Protein AF-A0A7C2GX45-F1 (afdb_monomer)

Mean predicted aligned error: 7.45 Å

Secondary structure (DSSP, 8-state):
-EE--B-BSTT-TTPPB-TT-EEEEEE---TTGGG-----TTS---EEESSEEE--TTSBPPPEEEE--SS-EEEEEEEEETT-SS-EEEEEEE-SGGG-PPEE----TTTEE-SS--BTTBTTTT--EE-HHHHHHHHHHHHHHHHHHSSPEE----B-TT-------GGGTSBTTB-S--GGGGS-EEEEETTT-S-HHHHHHHHHHTTTB-STTSSEE-SSEEEEE---

Nearest PDB structures (foldseek):
  1row-assembly2_B  TM=6.154E-01  e=6.637E-03  Caenorhabditis elegans
  7djl-assembly2_A  TM=5.325E-01  e=6.253E-02  Arabidopsis thaliana
  7djl-assembly1_C  TM=5.101E-01  e=4.907E-02  Arabidopsis thaliana
  7som-assembly1_K  TM=5.568E-01  e=9.558E-02  Chlamydomonas reinhardtii
  7rdv-assembly1_A  TM=3.592E-01  e=1.862E-01  Mus musculus

Sequence (232 aa):
MQFQLCFYWENLPGHPPASNLDVVLQPEVFPMSGYHWHDDSARPKGSIQPSSFRTSGDGCSPSLQFYAPTVAGMHPMVIYAAATTYNQEFWVGAWANNGYCCVQLYENQDLYYKPGGAQPEHPDWYGFNVSVPTVAKMQTIAQQYRQQTAQRLCVNDMSLNWGGVFDLGPRYGGQYWQSPHAEHKLGLNVDLPFSCNNYLQTAYNIALANGGGAGPGGILVHSDHYHLRFVD

Foldseek 3Di:
DKDKDWADDDDDPPGATPAQKKKAKDKDFDPCFLLALDDDPPPDRWDKPPRIDGAHRNRMDDIMDTGDDLAWGKIWIWMDIPPDPDIDIDIDGDFADVPQWFDALPDPVQQEDEPDAADPSRNVLVGPGAGPLVSVLSSQLSVQCCVVPVDHFYKYQAARRRFGDHQDDVVQPAHGVGDDVSVNRHRFKIKRFPVPDPCQVSSQVSCQVSAQQVDPPGFDDDPTTTIGGHDD

Radius of gyration: 22.48 Å; Cα contacts (8 Å, |Δi|>4): 516; chains: 1; bounding box: 53×32×63 Å

Solvent-accessible surface area (backbone atoms only — not comparable to full-atom values): 12463 Å² total; per-residue (Å²): 91,77,48,70,54,72,40,65,64,76,99,49,96,87,66,70,46,38,40,73,39,50,36,36,53,45,62,34,65,44,74,51,34,31,78,34,74,62,75,58,93,79,60,76,42,45,51,55,43,70,37,59,50,59,20,39,86,76,6,27,50,66,77,31,39,44,46,72,40,78,52,23,25,38,26,39,32,41,36,47,42,84,89,54,99,63,75,48,75,50,78,46,80,37,53,23,63,93,68,53,55,23,38,62,56,68,85,48,81,76,27,42,47,62,83,81,75,64,41,92,77,42,67,79,60,80,56,52,7,19,23,68,69,45,39,56,38,50,53,51,35,21,48,54,43,24,73,76,66,77,40,54,38,34,36,58,63,35,10,38,50,27,10,13,45,54,59,45,36,61,94,76,79,30,45,62,74,51,39,97,49,58,72,21,15,53,10,37,29,43,27,35,40,53,93,65,33,94,53,54,70,60,50,50,55,43,30,51,77,55,40,26,29,62,29,87,84,30,56,41,79,57,100,56,28,39,40,29,18,43,69,132

Structure (mmCIF, N/CA/C/O backbone):
data_AF-A0A7C2GX45-F1
#
_entry.id   AF-A0A7C2GX45-F1
#
loop_
_atom_site.group_PDB
_atom_site.id
_atom_site.type_symbol
_atom_site.label_atom_id
_atom_site.label_alt_id
_atom_site.label_comp_id
_atom_site.label_asym_id
_atom_site.label_entity_id
_atom_site.label_seq_id
_atom_site.pdbx_PDB_ins_code
_atom_site.Cartn_x
_atom_site.Cartn_y
_atom_site.Cartn_z
_atom_site.occupancy
_atom_site.B_iso_or_equiv
_atom_site.auth_seq_id
_atom_site.auth_comp_id
_atom_site.auth_asym_id
_atom_site.auth_atom_id
_atom_site.pdbx_PDB_model_num
ATOM 1 N N . MET A 1 1 ? 2.510 -0.062 -14.843 1.00 84.69 1 MET A N 1
ATOM 2 C CA . MET A 1 1 ? 2.884 1.243 -15.429 1.00 84.69 1 MET A CA 1
ATOM 3 C C . MET A 1 1 ? 3.430 0.985 -16.821 1.00 84.69 1 MET A C 1
ATOM 5 O O . MET A 1 1 ? 4.201 0.043 -16.966 1.00 84.69 1 MET A O 1
ATOM 9 N N . GLN A 1 2 ? 2.993 1.764 -17.814 1.00 91.94 2 GLN A N 1
ATOM 10 C CA . GLN A 1 2 ? 3.406 1.616 -19.210 1.00 91.94 2 GLN A CA 1
ATOM 11 C C . GLN A 1 2 ? 4.338 2.764 -19.605 1.00 91.94 2 GLN A C 1
ATOM 13 O O . GLN A 1 2 ? 4.044 3.915 -19.286 1.00 91.94 2 GLN A O 1
ATOM 18 N N . PHE A 1 3 ? 5.450 2.465 -20.273 1.00 91.88 3 PHE A N 1
ATOM 19 C CA . PHE A 1 3 ? 6.456 3.455 -20.666 1.00 91.88 3 PHE A CA 1
ATOM 20 C C . PHE A 1 3 ? 7.306 2.965 -21.846 1.00 91.88 3 PHE A C 1
ATOM 22 O O . PHE A 1 3 ? 7.137 1.845 -22.329 1.00 91.88 3 PHE A O 1
ATOM 29 N N . GLN A 1 4 ? 8.208 3.816 -22.331 1.00 93.12 4 GLN A N 1
ATOM 30 C CA . GLN A 1 4 ? 9.184 3.500 -23.372 1.00 93.12 4 GLN A CA 1
ATOM 31 C C . GLN A 1 4 ? 10.552 4.043 -22.951 1.00 93.12 4 GLN A C 1
ATOM 33 O O . GLN A 1 4 ? 10.627 5.092 -22.313 1.00 93.12 4 GLN A O 1
ATOM 38 N N . LEU A 1 5 ? 11.622 3.330 -23.297 1.00 90.31 5 LEU A N 1
ATOM 39 C CA . LEU A 1 5 ? 13.001 3.764 -23.077 1.00 90.31 5 LEU A CA 1
ATOM 40 C C . LEU A 1 5 ? 13.668 4.015 -24.426 1.00 90.31 5 LEU A C 1
ATOM 42 O O . LEU A 1 5 ? 13.491 3.218 -25.342 1.00 90.31 5 LEU A O 1
ATOM 46 N N . CYS A 1 6 ? 14.459 5.079 -24.540 1.00 88.94 6 CYS A N 1
ATOM 47 C CA . CYS A 1 6 ? 15.249 5.360 -25.738 1.00 88.94 6 CYS A CA 1
ATOM 48 C C . CYS A 1 6 ? 16.728 5.446 -25.381 1.00 88.94 6 CYS A C 1
ATOM 50 O O . CYS A 1 6 ? 17.103 6.104 -24.409 1.00 88.94 6 CYS A O 1
ATOM 52 N N . PHE A 1 7 ? 17.548 4.756 -26.166 1.00 86.94 7 PHE A N 1
ATOM 53 C CA . PHE A 1 7 ? 18.960 4.541 -25.894 1.00 86.94 7 PHE A CA 1
ATOM 54 C C . PHE A 1 7 ? 19.814 5.365 -26.850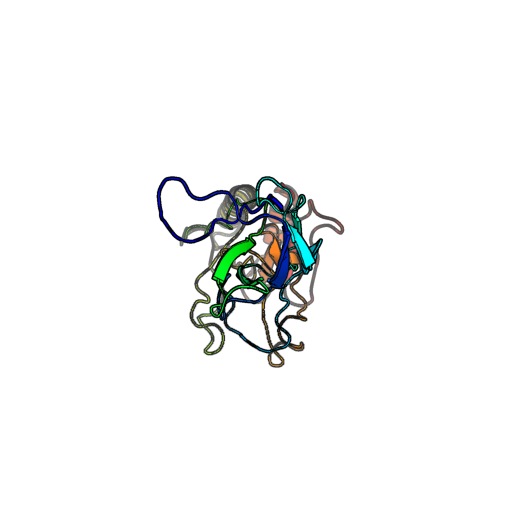 1.00 86.94 7 PHE A C 1
ATOM 56 O O . PHE A 1 7 ? 19.576 5.405 -28.060 1.00 86.94 7 PHE A O 1
ATOM 63 N N . TYR A 1 8 ? 20.850 5.984 -26.300 1.00 83.19 8 TYR A N 1
ATOM 64 C CA . TYR A 1 8 ? 21.789 6.814 -27.039 1.00 83.19 8 TYR A CA 1
ATOM 65 C C . TYR A 1 8 ? 23.210 6.372 -26.698 1.00 83.19 8 TYR A C 1
ATOM 67 O O . TYR A 1 8 ? 23.507 6.061 -25.543 1.00 83.19 8 TYR A O 1
ATOM 75 N N . TRP A 1 9 ? 24.089 6.348 -27.698 1.00 76.25 9 TRP A N 1
ATOM 76 C CA . TRP A 1 9 ? 25.529 6.270 -27.456 1.00 76.25 9 TRP A CA 1
ATOM 77 C C . TRP A 1 9 ? 25.965 7.584 -26.785 1.00 76.25 9 TRP A C 1
ATOM 79 O O . TRP A 1 9 ? 25.458 8.639 -27.156 1.00 76.25 9 TRP A O 1
ATOM 89 N N . GLU A 1 10 ? 26.812 7.508 -25.757 1.00 68.56 10 GLU A N 1
ATOM 90 C CA . GLU A 1 10 ? 27.119 8.580 -24.789 1.00 68.56 10 GLU A CA 1
ATOM 91 C C . GLU A 1 10 ? 27.083 10.032 -25.317 1.00 68.56 10 GLU A C 1
ATOM 93 O O . GLU A 1 10 ? 27.692 10.329 -26.339 1.00 68.56 10 GLU A O 1
ATOM 98 N N . ASN A 1 11 ? 26.425 10.923 -24.550 1.00 55.06 11 ASN A N 1
ATOM 99 C CA . ASN A 1 11 ? 26.590 12.388 -24.386 1.00 55.06 11 ASN A CA 1
ATOM 100 C C . ASN A 1 11 ? 27.427 13.188 -25.413 1.00 55.06 11 ASN A C 1
ATOM 102 O O . ASN A 1 11 ? 28.192 14.080 -25.041 1.00 55.06 11 ASN A O 1
ATOM 106 N N . LEU A 1 12 ? 27.245 12.953 -26.707 1.00 47.62 12 LEU A N 1
ATOM 107 C CA . LEU A 1 12 ? 27.862 13.736 -27.768 1.00 47.62 12 LEU A CA 1
ATOM 108 C C . LEU A 1 12 ? 26.758 14.246 -28.701 1.00 47.62 12 LEU A C 1
ATOM 110 O O . LEU A 1 12 ? 26.059 13.441 -29.325 1.00 47.62 12 LEU A O 1
ATOM 114 N N . PRO A 1 13 ? 26.565 15.575 -28.811 1.00 50.12 13 PRO A N 1
ATOM 115 C CA . PRO A 1 13 ? 25.632 16.146 -29.773 1.00 50.12 13 PRO A CA 1
ATOM 116 C C . PRO A 1 13 ? 25.909 15.597 -31.181 1.00 50.12 13 PRO A C 1
ATOM 118 O O . PRO A 1 13 ? 27.013 15.756 -31.697 1.00 50.12 13 PRO A O 1
ATOM 121 N N . GLY A 1 14 ? 24.910 14.961 -31.802 1.00 60.69 14 GLY A N 1
ATOM 122 C CA . GLY A 1 14 ? 24.970 14.512 -33.201 1.00 60.69 14 GLY A CA 1
ATOM 123 C C . GLY A 1 14 ? 25.157 13.009 -33.443 1.00 60.69 14 GLY A C 1
ATOM 124 O O . GLY A 1 14 ? 25.201 12.610 -34.606 1.00 60.69 14 GLY A O 1
ATOM 125 N N . HIS A 1 15 ? 25.229 12.163 -32.409 1.00 65.81 15 HIS A N 1
ATOM 126 C CA . HIS A 1 15 ? 25.242 10.709 -32.613 1.00 65.81 15 HIS A CA 1
ATOM 127 C C . HIS A 1 15 ? 23.840 10.140 -32.893 1.00 65.81 15 HIS A C 1
ATOM 129 O O . HIS A 1 15 ? 22.862 10.586 -32.286 1.00 65.81 15 HIS A O 1
ATOM 135 N N . PRO A 1 16 ? 23.722 9.146 -33.798 1.00 72.06 16 PRO A N 1
ATOM 136 C CA . PRO A 1 16 ? 22.455 8.479 -34.050 1.00 72.06 16 PRO A CA 1
ATOM 137 C C . PRO A 1 16 ? 22.018 7.661 -32.821 1.00 72.06 16 PRO A C 1
ATOM 139 O O . PRO A 1 16 ? 22.877 7.174 -32.076 1.00 72.06 16 PRO A O 1
ATOM 142 N N . PRO A 1 17 ? 20.703 7.467 -32.617 1.00 82.50 17 PRO A N 1
ATOM 143 C CA . PRO A 1 17 ? 20.190 6.593 -31.568 1.00 82.50 17 PRO A CA 1
ATOM 144 C C . PRO A 1 17 ? 20.789 5.183 -31.635 1.00 82.50 17 PRO A C 1
ATOM 146 O O . PRO A 1 17 ? 21.145 4.687 -32.711 1.00 82.50 17 PRO A O 1
ATOM 149 N N . ALA A 1 18 ? 20.873 4.514 -30.485 1.00 85.94 18 ALA A N 1
ATOM 150 C CA . ALA A 1 18 ? 21.406 3.161 -30.381 1.00 85.94 18 ALA A CA 1
ATOM 151 C C . ALA A 1 18 ? 20.393 2.130 -30.899 1.00 85.94 18 ALA A C 1
ATOM 153 O O . ALA A 1 18 ? 19.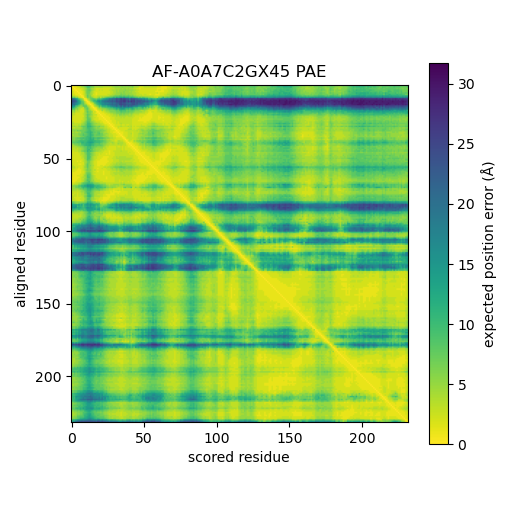719 1.446 -30.132 1.00 85.94 18 ALA A O 1
ATOM 154 N N . SER A 1 19 ? 20.265 2.053 -32.223 1.00 88.44 19 SER A N 1
ATOM 155 C CA . SER A 1 19 ? 19.396 1.108 -32.926 1.00 88.44 19 SER A CA 1
ATOM 156 C C . SER A 1 19 ? 19.990 -0.299 -33.004 1.00 88.44 19 SER A C 1
ATOM 158 O O . SER A 1 19 ? 21.209 -0.476 -32.974 1.00 88.44 19 SER A O 1
ATOM 160 N N . ASN A 1 20 ? 19.122 -1.307 -33.152 1.00 89.25 20 ASN A N 1
ATOM 161 C CA . ASN A 1 20 ? 19.497 -2.720 -33.272 1.00 89.25 20 ASN A CA 1
ATOM 162 C C . ASN A 1 20 ? 20.331 -3.259 -32.097 1.00 89.25 20 ASN A C 1
ATOM 164 O O . ASN A 1 20 ? 21.081 -4.225 -32.270 1.00 89.25 20 ASN A O 1
ATOM 168 N N . LEU A 1 21 ? 20.192 -2.642 -30.926 1.00 89.12 21 LEU A N 1
ATOM 169 C CA . LEU A 1 21 ? 20.850 -3.028 -29.689 1.00 89.12 21 LEU A CA 1
ATOM 170 C C . LEU A 1 21 ? 19.993 -4.070 -28.973 1.00 89.12 21 LEU A C 1
ATOM 172 O O . LEU A 1 21 ? 18.825 -3.811 -28.686 1.00 89.12 21 LEU A O 1
ATOM 176 N N . ASP A 1 22 ? 20.573 -5.233 -28.685 1.00 92.12 22 ASP A N 1
ATOM 177 C CA . ASP A 1 22 ? 19.925 -6.246 -27.856 1.00 92.12 22 ASP A CA 1
ATOM 178 C C . ASP A 1 22 ? 20.029 -5.826 -26.380 1.00 92.12 22 ASP A C 1
ATOM 180 O O . ASP A 1 22 ? 21.127 -5.596 -25.859 1.00 92.12 22 ASP A O 1
ATOM 184 N N . VAL A 1 23 ? 18.871 -5.695 -25.733 1.00 91.94 23 VAL A N 1
ATOM 185 C CA . VAL A 1 23 ? 18.702 -5.207 -24.362 1.00 91.94 23 VAL A CA 1
ATOM 186 C C . VAL A 1 23 ? 17.935 -6.235 -23.537 1.00 91.94 23 VAL A C 1
ATOM 188 O O . VAL A 1 23 ? 16.907 -6.759 -23.969 1.00 91.94 23 VAL A O 1
ATOM 191 N N . VAL A 1 24 ? 18.411 -6.482 -22.319 1.00 93.94 24 VAL A N 1
ATOM 192 C CA . VAL A 1 24 ? 17.721 -7.249 -21.279 1.00 93.94 24 VAL A CA 1
ATOM 193 C C . VAL A 1 24 ? 17.528 -6.353 -20.061 1.00 93.94 24 VAL A C 1
ATOM 195 O O . VAL A 1 24 ? 18.458 -5.683 -19.615 1.00 93.94 24 VAL A O 1
ATOM 198 N N . LEU A 1 25 ? 16.311 -6.347 -19.527 1.00 93.19 25 LEU A N 1
ATOM 199 C CA . LEU A 1 25 ? 15.928 -5.627 -18.321 1.00 93.19 25 LEU A CA 1
ATOM 200 C C . LEU A 1 25 ? 15.685 -6.622 -17.191 1.00 93.19 25 LEU A C 1
ATOM 202 O O . LEU A 1 25 ? 14.860 -7.530 -17.320 1.00 93.19 25 LEU A O 1
ATOM 206 N N . GLN A 1 26 ? 16.367 -6.412 -16.069 1.00 92.44 26 GLN A N 1
ATOM 207 C CA . GLN A 1 26 ? 16.190 -7.206 -14.862 1.00 92.44 26 GLN A CA 1
ATOM 208 C C . GLN A 1 26 ? 15.669 -6.318 -13.724 1.00 92.44 26 GLN A C 1
ATOM 210 O O . GLN A 1 26 ? 16.400 -5.441 -13.257 1.00 92.44 26 GLN A O 1
ATOM 215 N N . PRO A 1 27 ? 14.417 -6.518 -13.275 1.00 91.81 27 PRO A N 1
ATOM 216 C CA . PRO A 1 27 ? 13.905 -5.831 -12.102 1.00 91.81 27 PRO A CA 1
ATOM 217 C C . PRO A 1 27 ? 14.580 -6.365 -10.839 1.00 91.81 27 PRO A C 1
ATOM 219 O O . PRO A 1 27 ? 14.658 -7.574 -10.616 1.00 91.81 27 PRO A O 1
ATOM 222 N N . GLU A 1 28 ? 15.014 -5.446 -9.992 1.00 90.31 28 GLU A N 1
ATOM 223 C CA . GLU A 1 28 ? 15.562 -5.694 -8.666 1.00 90.31 28 GLU A CA 1
ATOM 224 C C . GLU A 1 28 ? 14.743 -4.936 -7.608 1.00 90.31 28 GLU A C 1
ATOM 226 O O . GLU A 1 28 ? 13.748 -4.269 -7.910 1.00 90.31 28 GLU A O 1
ATOM 231 N N . VAL A 1 29 ? 15.121 -5.078 -6.340 1.00 86.62 29 VAL A N 1
ATOM 232 C CA . VAL A 1 29 ? 14.521 -4.347 -5.215 1.00 86.62 29 VAL A CA 1
ATOM 233 C C . VAL A 1 29 ? 15.575 -3.509 -4.536 1.00 86.62 29 VAL A C 1
ATOM 235 O O . VAL A 1 29 ? 16.678 -3.982 -4.283 1.00 86.62 29 VAL A O 1
ATOM 238 N N . PHE A 1 30 ? 15.230 -2.263 -4.224 1.00 89.06 30 PHE A N 1
ATOM 239 C CA . PHE A 1 30 ? 16.060 -1.469 -3.337 1.00 89.06 30 PHE A CA 1
ATOM 240 C C . PHE A 1 30 ? 15.778 -1.884 -1.887 1.00 89.06 30 PHE A C 1
ATOM 242 O O . PHE A 1 30 ? 14.618 -1.748 -1.450 1.00 89.06 30 PHE A O 1
ATOM 249 N N . PRO A 1 31 ? 16.798 -2.356 -1.143 1.00 88.12 31 PRO A N 1
ATOM 250 C CA . PRO A 1 31 ? 16.651 -2.746 0.253 1.00 88.12 31 PRO A CA 1
ATOM 251 C C . PRO A 1 31 ? 15.957 -1.653 1.060 1.00 88.12 31 PRO A C 1
ATOM 253 O O . PRO A 1 31 ? 16.188 -0.465 0.839 1.00 88.12 31 PRO A O 1
ATOM 256 N N . MET A 1 32 ? 15.088 -2.046 1.993 1.00 85.25 32 MET A N 1
ATOM 257 C CA . MET A 1 32 ? 14.455 -1.124 2.949 1.00 85.25 32 MET A CA 1
ATOM 258 C C . MET A 1 32 ? 13.625 0.031 2.335 1.00 85.25 32 MET A C 1
ATOM 260 O O . MET A 1 32 ? 13.248 0.977 3.023 1.00 85.25 32 MET A O 1
ATOM 264 N N . SER A 1 33 ? 13.313 -0.004 1.032 1.00 86.88 33 SER A N 1
ATOM 265 C CA . SER A 1 33 ? 12.392 0.968 0.417 1.00 86.88 33 SER A CA 1
ATOM 266 C C . SER A 1 33 ? 10.934 0.687 0.779 1.00 86.88 33 SER A C 1
ATOM 268 O O . SER A 1 33 ? 10.596 -0.439 1.138 1.00 86.88 33 SER A O 1
ATOM 270 N N . GLY A 1 34 ? 10.055 1.687 0.646 1.00 82.12 34 GLY A N 1
ATOM 271 C CA . GLY A 1 34 ? 8.620 1.508 0.906 1.00 82.12 34 GLY A CA 1
ATOM 272 C C . GLY A 1 34 ? 8.250 1.411 2.383 1.00 82.12 34 GLY A C 1
ATOM 273 O O . GLY A 1 34 ? 7.123 1.039 2.685 1.00 82.12 34 GLY A O 1
ATOM 274 N N . TYR A 1 35 ? 9.167 1.785 3.286 1.00 82.62 35 TYR A N 1
ATOM 275 C CA . TYR A 1 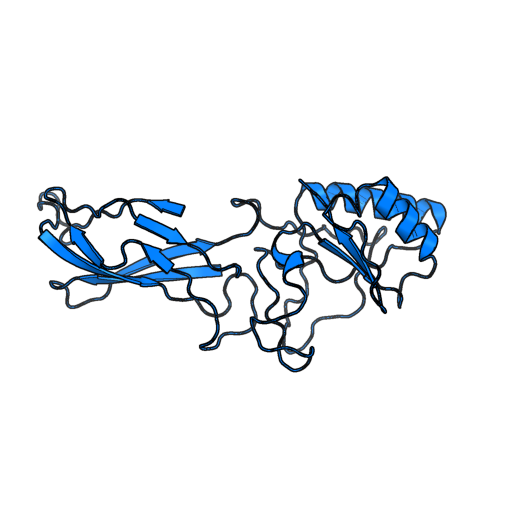35 ? 9.025 1.647 4.744 1.00 82.62 35 TYR A CA 1
ATOM 276 C C . TYR A 1 35 ? 8.994 0.194 5.233 1.00 82.62 35 TYR A C 1
ATOM 278 O O . TYR A 1 35 ? 8.537 -0.087 6.339 1.00 82.62 35 TYR A O 1
ATOM 286 N N . HIS A 1 36 ? 9.518 -0.720 4.420 1.00 84.56 36 HIS A N 1
ATOM 287 C CA . HIS A 1 36 ? 9.831 -2.073 4.852 1.00 84.56 36 HIS A CA 1
ATOM 288 C C . HIS A 1 36 ? 11.160 -2.095 5.615 1.00 84.56 36 HIS A C 1
ATOM 290 O O . HIS A 1 36 ? 12.095 -1.384 5.244 1.00 84.56 36 HIS A O 1
ATOM 296 N N . TRP A 1 37 ? 11.236 -2.916 6.661 1.00 83.31 37 TRP A N 1
ATOM 297 C CA . TRP A 1 37 ? 12.411 -3.080 7.525 1.00 83.31 37 TRP A CA 1
ATOM 298 C C . TRP A 1 37 ? 13.167 -4.391 7.310 1.00 83.31 37 TRP A C 1
ATOM 300 O O . TRP A 1 37 ? 14.183 -4.650 7.956 1.00 83.31 37 TRP A O 1
ATOM 310 N N . HIS A 1 38 ? 12.694 -5.202 6.375 1.00 83.56 38 HIS A N 1
ATOM 311 C CA . HIS A 1 38 ? 13.319 -6.454 6.010 1.00 83.56 38 HIS A CA 1
ATOM 312 C C . HIS A 1 38 ? 13.794 -6.377 4.563 1.00 83.56 38 HIS A C 1
ATOM 314 O O . HIS A 1 38 ? 13.179 -5.748 3.696 1.00 83.56 38 HIS A O 1
ATOM 320 N N . ASP A 1 39 ? 14.931 -7.011 4.309 1.00 84.88 39 ASP A N 1
ATOM 321 C CA . ASP A 1 39 ? 15.461 -7.234 2.977 1.00 84.88 39 ASP A CA 1
ATOM 322 C C . ASP A 1 39 ? 16.035 -8.645 2.935 1.00 84.88 39 ASP A C 1
ATOM 324 O O . ASP A 1 39 ? 16.965 -8.988 3.666 1.00 84.88 39 ASP A O 1
ATOM 328 N N . ASP A 1 40 ? 15.412 -9.492 2.129 1.00 83.25 40 ASP A N 1
ATOM 329 C CA . ASP A 1 40 ? 15.815 -10.874 1.945 1.00 83.25 40 ASP A CA 1
ATOM 330 C C . ASP A 1 40 ? 15.447 -11.333 0.530 1.00 83.25 40 ASP A C 1
ATOM 332 O O . ASP A 1 40 ? 14.695 -10.677 -0.196 1.00 83.25 40 ASP A O 1
ATOM 336 N N . SER A 1 41 ? 15.980 -12.484 0.121 1.00 82.56 41 SER A N 1
ATOM 337 C CA . SER A 1 41 ? 15.803 -13.014 -1.235 1.00 82.56 41 SER A CA 1
ATOM 338 C C . SER A 1 41 ? 14.350 -13.314 -1.626 1.00 82.56 41 SER A C 1
ATOM 340 O O . SER A 1 41 ? 14.070 -13.469 -2.813 1.00 82.56 41 SER A O 1
ATOM 342 N N . ALA A 1 42 ? 13.437 -13.438 -0.660 1.00 82.06 42 ALA A N 1
ATOM 343 C CA . ALA A 1 42 ? 12.018 -13.667 -0.902 1.00 82.06 42 ALA A CA 1
ATOM 344 C C . ALA A 1 42 ? 11.241 -12.367 -1.159 1.00 82.06 42 ALA A C 1
ATOM 346 O O . ALA A 1 42 ? 10.074 -12.445 -1.552 1.00 82.06 42 ALA A O 1
ATOM 347 N N . ARG A 1 43 ? 11.861 -11.185 -1.001 1.00 86.88 43 ARG A N 1
ATOM 348 C CA . ARG A 1 43 ? 11.224 -9.905 -1.317 1.00 86.88 43 ARG A CA 1
ATOM 349 C C . ARG A 1 43 ? 10.808 -9.864 -2.800 1.00 86.88 43 ARG A C 1
ATOM 351 O O . ARG A 1 43 ? 11.657 -9.964 -3.689 1.00 86.88 43 ARG A O 1
ATOM 358 N N . PRO A 1 44 ? 9.510 -9.685 -3.105 1.00 88.00 44 PRO A N 1
ATOM 359 C CA . PRO A 1 44 ? 9.022 -9.616 -4.477 1.00 88.00 44 PRO A CA 1
ATOM 360 C C . PRO A 1 44 ? 9.654 -8.472 -5.284 1.00 88.00 44 PRO A C 1
ATOM 362 O O . PRO A 1 44 ? 9.561 -7.308 -4.899 1.00 88.00 44 PRO A O 1
ATOM 365 N N . LYS A 1 45 ? 10.230 -8.799 -6.447 1.00 90.00 45 LYS A N 1
ATOM 366 C CA . LYS A 1 45 ? 10.893 -7.831 -7.343 1.00 90.00 45 LYS A CA 1
ATOM 367 C C . LYS A 1 45 ? 9.973 -7.165 -8.367 1.00 90.00 45 LYS A C 1
ATOM 369 O O . LYS A 1 45 ? 10.324 -6.138 -8.938 1.00 90.00 45 LYS A O 1
ATOM 374 N N . GLY A 1 46 ? 8.788 -7.732 -8.587 1.00 90.00 46 GLY A N 1
ATOM 375 C CA . GLY A 1 46 ? 7.924 -7.364 -9.708 1.00 90.00 46 GLY A CA 1
ATOM 376 C C . GLY A 1 46 ? 8.371 -8.012 -11.018 1.00 90.00 46 GLY A C 1
ATOM 377 O O . GLY A 1 46 ? 9.223 -8.899 -11.038 1.00 90.00 46 GLY A O 1
ATOM 378 N N . SER A 1 47 ? 7.760 -7.595 -12.123 1.00 93.06 47 SER A N 1
ATOM 379 C CA . SER A 1 47 ? 8.117 -8.084 -13.460 1.00 93.06 47 SER A CA 1
ATOM 380 C C . SER A 1 47 ? 7.952 -6.997 -14.514 1.00 93.06 47 SER A C 1
ATOM 382 O O . SER A 1 47 ? 7.160 -6.070 -14.345 1.00 93.06 47 SER A O 1
ATOM 384 N N . ILE A 1 48 ? 8.694 -7.114 -15.613 1.00 94.56 48 ILE A N 1
ATOM 385 C CA . ILE A 1 48 ? 8.608 -6.207 -16.757 1.00 94.56 48 ILE A CA 1
ATOM 386 C C . ILE A 1 48 ? 8.380 -7.009 -18.036 1.00 94.56 48 ILE A C 1
ATOM 388 O O . ILE A 1 48 ? 8.964 -8.078 -18.217 1.00 94.56 48 ILE A O 1
ATOM 392 N N . GLN A 1 49 ? 7.497 -6.517 -18.902 1.00 96.25 49 GLN A N 1
ATOM 393 C CA . GLN A 1 49 ? 7.168 -7.161 -20.169 1.00 96.25 49 GLN A CA 1
ATOM 394 C C . GLN A 1 49 ? 7.194 -6.156 -21.332 1.00 96.25 49 GLN A C 1
ATOM 396 O O . GLN A 1 49 ? 6.510 -5.136 -21.249 1.00 96.25 49 GLN A O 1
ATOM 401 N N . PRO A 1 50 ? 7.922 -6.457 -22.423 1.00 96.25 50 PRO A N 1
ATOM 402 C CA . PRO A 1 50 ? 8.930 -7.517 -22.513 1.00 96.25 50 PRO A CA 1
ATOM 403 C C . PRO A 1 50 ? 10.151 -7.225 -21.616 1.00 96.25 50 PRO A C 1
ATOM 405 O O . PRO A 1 50 ? 10.521 -6.071 -21.418 1.00 96.25 50 PRO A O 1
ATOM 408 N N . SER A 1 51 ? 10.793 -8.272 -21.088 1.00 94.75 51 SER A N 1
ATOM 409 C CA . SER A 1 51 ? 12.052 -8.159 -20.327 1.00 94.75 51 SER A CA 1
ATOM 410 C C . SER A 1 51 ? 13.302 -8.245 -21.201 1.00 94.75 51 SER A C 1
ATOM 412 O O . SER A 1 51 ? 14.403 -7.998 -20.726 1.00 94.75 51 SER A O 1
ATOM 414 N N . SER A 1 52 ? 13.152 -8.582 -22.480 1.00 94.81 52 SER A N 1
ATOM 415 C CA . SER A 1 52 ? 14.227 -8.535 -23.466 1.00 94.81 52 SER A CA 1
ATOM 416 C C . SER A 1 52 ? 13.683 -8.063 -24.804 1.00 94.81 52 SER A C 1
ATOM 418 O O . SER A 1 52 ? 12.553 -8.387 -25.175 1.00 94.81 52 SER A O 1
ATOM 420 N N . PHE A 1 53 ? 14.459 -7.250 -25.507 1.00 95.12 53 PHE A N 1
ATOM 421 C CA . PHE A 1 53 ? 14.070 -6.691 -26.794 1.00 95.12 53 PHE A CA 1
ATOM 422 C C . PHE A 1 53 ? 15.293 -6.225 -27.576 1.00 95.12 53 PHE A C 1
ATOM 424 O O . PHE A 1 53 ? 16.384 -6.066 -27.034 1.00 95.12 53 PHE A O 1
ATOM 431 N N . ARG A 1 54 ? 15.072 -5.960 -28.860 1.00 94.19 54 ARG A N 1
ATOM 432 C CA . ARG A 1 54 ? 16.021 -5.259 -29.717 1.00 94.19 54 ARG A CA 1
ATOM 433 C C . ARG A 1 54 ? 15.484 -3.859 -29.994 1.00 94.19 54 ARG A C 1
ATOM 435 O O . ARG A 1 54 ? 14.304 -3.731 -30.324 1.00 94.19 54 ARG A O 1
ATOM 442 N N . THR A 1 55 ? 16.303 -2.824 -29.826 1.00 93.19 55 THR A N 1
ATOM 443 C CA . THR A 1 55 ? 15.872 -1.439 -30.083 1.00 93.19 55 THR A CA 1
ATOM 444 C C . THR A 1 55 ? 15.533 -1.223 -31.559 1.00 93.19 55 THR A C 1
ATOM 446 O O . THR A 1 55 ? 16.193 -1.772 -32.450 1.00 93.19 55 THR A O 1
ATOM 449 N N . SER A 1 56 ? 14.506 -0.415 -31.832 1.00 92.88 56 SER A N 1
ATOM 450 C CA . SER A 1 56 ? 14.109 -0.040 -33.194 1.00 92.88 56 SER A CA 1
ATOM 451 C C . SER A 1 56 ? 15.101 0.933 -33.844 1.00 92.88 56 SER A C 1
ATOM 453 O O . SER A 1 56 ? 16.102 1.332 -33.250 1.00 92.88 56 SER A O 1
ATOM 455 N N . GLY A 1 57 ? 14.853 1.303 -35.107 1.00 89.69 57 GLY A N 1
ATOM 456 C CA . GLY A 1 57 ? 15.717 2.219 -35.868 1.00 89.69 57 GLY A CA 1
ATOM 457 C C . GLY A 1 57 ? 15.891 3.605 -35.229 1.00 89.69 57 GLY A C 1
ATOM 458 O O . GLY A 1 57 ? 16.902 4.260 -35.456 1.00 89.69 57 GLY A O 1
ATOM 459 N N . ASP A 1 58 ? 14.939 4.020 -34.397 1.00 90.19 58 ASP A N 1
ATOM 460 C CA . ASP A 1 58 ? 14.968 5.238 -33.577 1.00 90.19 58 ASP A CA 1
ATOM 461 C C . ASP A 1 58 ? 15.676 5.050 -32.220 1.00 90.19 58 ASP A C 1
ATOM 463 O O . ASP A 1 58 ? 15.721 5.978 -31.419 1.00 90.19 58 ASP A O 1
ATOM 467 N N . GLY A 1 59 ? 16.236 3.866 -31.951 1.00 90.06 59 GLY A N 1
ATOM 468 C CA . GLY A 1 59 ? 16.931 3.533 -30.707 1.00 90.06 59 GLY A CA 1
ATOM 469 C C . GLY A 1 59 ? 16.016 3.298 -29.507 1.00 90.06 59 GLY A C 1
ATOM 470 O O . GLY A 1 59 ? 16.514 3.195 -28.386 1.00 90.06 59 GLY A O 1
ATOM 471 N N . CYS A 1 60 ? 14.700 3.201 -29.707 1.00 92.38 60 CYS A N 1
ATOM 472 C CA . CYS A 1 60 ? 13.748 3.025 -28.618 1.00 92.38 60 CYS A CA 1
ATOM 473 C C . CYS A 1 60 ? 13.343 1.559 -28.404 1.00 92.38 60 CYS A C 1
ATOM 475 O O . CYS A 1 60 ? 13.468 0.700 -29.278 1.00 92.38 60 CYS A O 1
ATOM 477 N N . SER A 1 61 ? 12.877 1.261 -27.194 1.00 94.50 61 SER A N 1
ATOM 478 C CA . SER A 1 61 ? 12.264 -0.014 -26.836 1.00 94.50 61 SER A CA 1
ATOM 479 C C . SER A 1 61 ? 10.862 -0.127 -27.452 1.00 94.50 61 SER A C 1
ATOM 481 O O . SER A 1 61 ? 10.238 0.893 -27.758 1.00 94.50 61 SER A O 1
ATOM 483 N N . PRO A 1 62 ? 10.279 -1.335 -27.555 1.00 95.44 62 PRO A N 1
ATOM 484 C CA . PRO A 1 62 ? 8.825 -1.455 -27.619 1.00 95.44 62 PRO A CA 1
ATOM 485 C C . PRO A 1 62 ? 8.183 -0.841 -26.364 1.00 95.44 62 PRO A C 1
ATOM 487 O O . PRO A 1 62 ? 8.867 -0.499 -25.394 1.00 95.44 62 PRO A O 1
ATOM 490 N N . SER A 1 63 ? 6.855 -0.719 -26.360 1.00 96.12 63 SER A N 1
ATOM 491 C CA . SER A 1 63 ? 6.152 -0.328 -25.141 1.00 96.12 63 SER A CA 1
ATOM 492 C C . SER A 1 63 ? 6.385 -1.369 -24.044 1.00 96.12 63 SER A C 1
ATOM 494 O O . SER A 1 63 ? 6.145 -2.559 -24.247 1.00 96.12 63 SER A O 1
ATOM 496 N N . LEU A 1 64 ? 6.883 -0.904 -22.903 1.00 95.44 64 LEU A N 1
ATOM 497 C CA . LEU A 1 64 ? 7.196 -1.712 -21.737 1.00 95.44 64 LEU A CA 1
ATOM 498 C C . LEU A 1 64 ? 6.080 -1.564 -20.712 1.00 95.44 64 LEU A C 1
ATOM 500 O O . LEU A 1 64 ? 5.612 -0.457 -20.444 1.00 95.44 64 LEU A O 1
ATOM 504 N N . GLN A 1 65 ? 5.704 -2.676 -20.095 1.00 95.25 65 GLN A N 1
ATOM 505 C CA . GLN A 1 65 ? 4.790 -2.715 -18.967 1.00 95.25 65 GLN A CA 1
ATOM 506 C C . GLN A 1 65 ? 5.526 -3.245 -17.739 1.00 95.25 65 GLN A C 1
ATOM 508 O O . GLN A 1 65 ? 5.946 -4.401 -17.714 1.00 95.25 65 GLN A O 1
ATOM 513 N N . PHE A 1 66 ? 5.633 -2.422 -16.697 1.00 92.31 66 PHE A N 1
ATOM 514 C CA . PHE A 1 66 ? 6.049 -2.871 -15.371 1.00 92.31 66 PHE A CA 1
ATOM 515 C C . PHE A 1 66 ? 4.835 -3.247 -14.518 1.00 92.31 66 PHE A C 1
ATOM 517 O O . PHE A 1 66 ? 3.891 -2.457 -14.368 1.00 92.31 66 PHE A O 1
ATOM 524 N N . TYR A 1 67 ? 4.895 -4.437 -13.930 1.00 91.38 67 TYR A N 1
ATOM 525 C CA . TYR A 1 67 ? 3.961 -4.944 -12.937 1.00 91.38 67 TYR A CA 1
ATOM 526 C C . TYR A 1 67 ? 4.639 -4.898 -11.571 1.00 91.38 67 TYR A C 1
ATOM 528 O O . TYR A 1 67 ? 5.485 -5.739 -11.252 1.00 91.38 67 TYR A O 1
ATOM 536 N N . ALA A 1 68 ? 4.254 -3.899 -10.777 1.00 87.00 68 ALA A N 1
ATOM 537 C CA . ALA A 1 68 ? 4.679 -3.804 -9.393 1.00 87.00 68 ALA A CA 1
ATOM 538 C C . ALA A 1 68 ? 4.164 -5.019 -8.605 1.00 87.00 68 ALA A C 1
ATOM 540 O O . ALA A 1 68 ? 3.033 -5.465 -8.836 1.00 87.00 68 ALA A O 1
ATOM 541 N N . PRO A 1 69 ? 4.961 -5.560 -7.672 1.00 82.56 69 PRO A N 1
ATOM 542 C CA . PRO A 1 69 ? 4.439 -6.520 -6.717 1.00 82.56 69 PRO A CA 1
ATOM 543 C C . PRO A 1 69 ? 3.409 -5.838 -5.802 1.00 82.56 69 PRO A C 1
ATOM 545 O O . PRO A 1 69 ? 3.269 -4.619 -5.778 1.00 82.56 69 PRO A O 1
ATOM 548 N N . THR A 1 70 ? 2.704 -6.613 -4.979 1.00 76.88 70 THR A N 1
ATOM 549 C CA . THR A 1 70 ? 1.814 -6.055 -3.939 1.00 76.88 70 THR A CA 1
ATOM 550 C C . THR A 1 70 ? 2.565 -5.326 -2.814 1.00 76.88 70 THR A C 1
ATOM 552 O O . THR A 1 70 ? 1.937 -4.804 -1.895 1.00 76.88 70 THR A O 1
ATOM 555 N N . VAL A 1 71 ? 3.896 -5.338 -2.863 1.00 79.31 71 VAL A N 1
ATOM 556 C CA . VAL A 1 71 ? 4.825 -4.669 -1.951 1.00 79.31 71 VAL A CA 1
ATOM 557 C C . VAL A 1 71 ? 5.124 -3.280 -2.515 1.00 79.31 71 VAL A C 1
ATOM 559 O O . VAL A 1 71 ? 5.384 -3.152 -3.710 1.00 79.31 71 VAL A O 1
ATOM 562 N N . ALA A 1 72 ? 5.082 -2.249 -1.675 1.00 85.62 72 ALA A N 1
ATOM 563 C CA . ALA A 1 72 ? 5.470 -0.903 -2.082 1.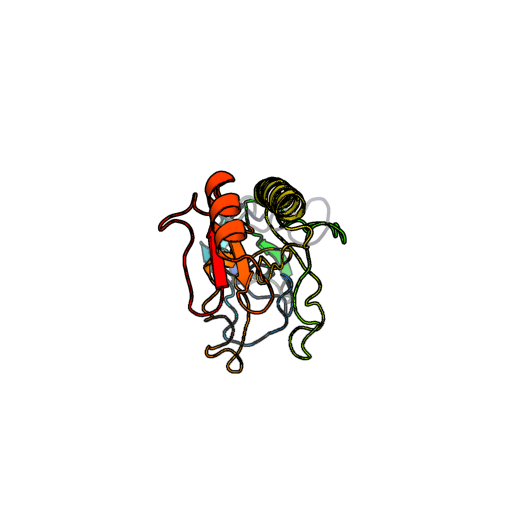00 85.62 72 ALA A CA 1
ATOM 564 C C . ALA A 1 72 ? 6.996 -0.746 -1.992 1.00 85.62 72 ALA A C 1
ATOM 566 O O . ALA A 1 72 ? 7.663 -1.419 -1.207 1.00 85.62 72 ALA A O 1
ATOM 567 N N . GLY A 1 73 ? 7.580 0.145 -2.789 1.00 87.25 73 GLY A N 1
ATOM 568 C CA . GLY A 1 73 ? 9.024 0.353 -2.755 1.00 87.25 73 GLY A CA 1
ATOM 569 C C . GLY A 1 73 ? 9.621 0.838 -4.061 1.00 87.25 73 GLY A C 1
ATOM 570 O O . GLY A 1 73 ? 8.923 1.160 -5.020 1.00 87.25 73 GLY A O 1
ATOM 571 N N . MET A 1 74 ? 10.945 0.912 -4.065 1.00 89.94 74 MET A N 1
ATOM 572 C CA . MET A 1 74 ? 11.737 1.289 -5.225 1.00 89.94 74 MET A CA 1
ATOM 573 C C . MET A 1 74 ? 12.304 0.034 -5.886 1.00 89.94 74 MET A C 1
ATOM 575 O O . MET A 1 74 ? 12.910 -0.812 -5.226 1.00 89.94 74 MET A O 1
ATOM 579 N N . HIS A 1 75 ? 12.129 -0.050 -7.199 1.00 90.88 75 HIS A N 1
ATOM 580 C CA . HIS A 1 75 ? 12.558 -1.153 -8.044 1.00 90.88 75 HIS A CA 1
ATOM 581 C C . HIS A 1 75 ? 13.594 -0.646 -9.048 1.00 90.88 75 HIS A C 1
ATOM 583 O O . HIS A 1 75 ? 13.212 -0.074 -10.078 1.00 90.88 75 HIS A O 1
ATOM 589 N N . PRO A 1 76 ? 14.898 -0.786 -8.756 1.00 91.00 76 PRO A N 1
ATOM 590 C CA . PRO A 1 76 ? 15.921 -0.549 -9.756 1.00 91.00 76 PRO A CA 1
ATOM 591 C C . PRO A 1 76 ? 15.770 -1.564 -10.893 1.00 91.00 76 PRO A C 1
ATOM 593 O O . PRO A 1 76 ? 15.493 -2.744 -10.682 1.00 91.00 76 PRO A O 1
ATOM 596 N N . MET A 1 77 ? 15.925 -1.080 -12.115 1.00 91.50 77 MET A N 1
ATOM 597 C CA . MET A 1 77 ? 15.865 -1.854 -13.344 1.00 91.50 77 MET A CA 1
ATOM 598 C C . MET A 1 77 ? 17.265 -1.894 -13.920 1.00 91.50 77 MET A C 1
ATOM 600 O O . MET A 1 77 ? 17.726 -0.904 -14.491 1.00 91.50 77 MET A O 1
ATOM 604 N N . VAL A 1 78 ? 17.941 -3.028 -13.758 1.00 90.00 78 VAL A N 1
ATOM 605 C CA . VAL A 1 78 ? 19.281 -3.219 -14.306 1.00 90.00 78 VAL A CA 1
ATOM 606 C C . VAL A 1 78 ? 19.158 -3.457 -15.806 1.00 90.00 78 VAL A C 1
ATOM 608 O O . VAL A 1 78 ? 18.423 -4.341 -16.252 1.00 90.00 78 VAL A O 1
ATOM 611 N N . ILE A 1 79 ? 19.870 -2.646 -16.581 1.00 90.12 79 ILE A N 1
ATOM 612 C CA . ILE A 1 79 ? 19.915 -2.713 -18.036 1.00 90.12 79 ILE A CA 1
ATOM 613 C C . ILE A 1 79 ? 21.202 -3.423 -18.449 1.00 90.12 79 ILE A C 1
ATOM 615 O O . ILE A 1 79 ? 22.302 -2.905 -18.239 1.00 90.12 79 ILE A O 1
ATOM 619 N N . TYR A 1 80 ? 21.051 -4.568 -19.104 1.00 89.06 80 TYR A N 1
ATOM 620 C CA . TYR A 1 80 ? 22.134 -5.263 -19.788 1.00 89.06 80 TYR A CA 1
ATOM 621 C C . TYR A 1 80 ? 21.995 -5.027 -21.288 1.00 89.06 80 TYR A C 1
ATOM 623 O O . TYR A 1 80 ? 21.029 -5.477 -21.904 1.00 89.06 80 TYR A O 1
ATOM 631 N N . ALA A 1 81 ? 22.954 -4.324 -21.882 1.00 84.44 81 ALA A N 1
ATOM 632 C CA . ALA A 1 81 ? 23.006 -4.084 -23.316 1.00 84.44 81 ALA A CA 1
ATOM 633 C C . ALA A 1 81 ? 24.240 -4.774 -23.902 1.00 84.44 81 ALA A C 1
ATOM 635 O O . ALA A 1 81 ? 25.350 -4.582 -23.414 1.00 84.44 81 ALA A O 1
ATOM 636 N N . ALA A 1 82 ? 24.066 -5.559 -24.968 1.00 73.56 82 ALA A N 1
ATOM 637 C CA . ALA A 1 82 ? 25.123 -6.420 -25.518 1.00 73.56 82 ALA A CA 1
ATOM 638 C C . ALA A 1 82 ? 26.402 -5.678 -25.975 1.00 73.56 82 ALA A C 1
ATOM 640 O O . ALA A 1 82 ? 27.426 -6.310 -26.222 1.00 73.56 82 ALA A O 1
ATOM 641 N N . ALA A 1 83 ? 26.347 -4.351 -26.098 1.00 65.81 83 ALA A N 1
ATOM 642 C CA . ALA A 1 83 ? 27.440 -3.505 -26.566 1.00 65.81 83 ALA A CA 1
ATOM 643 C C . ALA A 1 83 ? 28.108 -2.664 -25.462 1.00 65.81 83 ALA A C 1
ATOM 645 O O . ALA A 1 83 ? 28.991 -1.867 -25.777 1.00 65.81 83 ALA A O 1
ATOM 646 N N . THR A 1 84 ? 27.699 -2.791 -24.194 1.00 63.66 84 THR A N 1
ATOM 647 C CA . THR A 1 84 ? 28.248 -1.977 -23.099 1.00 63.66 84 THR A CA 1
ATOM 648 C C . THR A 1 84 ? 29.019 -2.826 -22.093 1.00 63.66 84 THR A C 1
ATOM 650 O O . THR A 1 84 ? 28.635 -3.939 -21.749 1.00 63.66 84 THR A O 1
ATOM 653 N N . THR A 1 85 ? 30.129 -2.285 -21.591 1.00 62.47 85 THR A N 1
ATOM 654 C CA . THR A 1 85 ? 30.902 -2.874 -20.480 1.00 62.47 85 THR A CA 1
ATOM 655 C C . THR A 1 85 ? 30.349 -2.488 -19.107 1.00 62.47 85 THR A C 1
ATOM 657 O O . THR A 1 85 ? 30.847 -2.962 -18.089 1.00 62.47 85 THR A O 1
ATOM 660 N N . TYR A 1 86 ? 29.340 -1.616 -19.075 1.00 59.81 86 TYR A N 1
ATOM 661 C CA . TYR A 1 86 ? 28.723 -1.092 -17.864 1.00 59.81 86 TYR A CA 1
ATOM 662 C C . TYR A 1 86 ? 27.218 -1.336 -17.900 1.00 59.81 86 TYR A C 1
ATOM 664 O O . TYR A 1 86 ? 26.566 -1.083 -18.919 1.00 59.81 86 TYR A O 1
ATOM 672 N N . ASN A 1 87 ? 26.684 -1.801 -16.773 1.00 71.50 87 ASN A N 1
ATOM 673 C CA . ASN A 1 87 ? 25.247 -1.874 -16.551 1.00 71.50 87 ASN A CA 1
ATOM 674 C C . ASN A 1 87 ? 24.752 -0.468 -16.207 1.00 71.50 87 ASN A C 1
ATOM 676 O O . ASN A 1 87 ? 25.345 0.207 -15.364 1.00 71.50 87 ASN A O 1
ATOM 680 N N . GLN A 1 88 ? 23.677 -0.037 -16.857 1.00 81.19 88 GLN A N 1
ATOM 681 C CA . GLN A 1 88 ? 22.948 1.165 -16.457 1.00 81.19 88 GLN A CA 1
ATOM 682 C C . GLN A 1 88 ? 21.738 0.767 -15.617 1.00 81.19 88 GLN A C 1
ATOM 684 O O . GLN A 1 88 ? 21.287 -0.378 -15.669 1.00 81.19 88 GLN A O 1
ATOM 689 N N . GLU A 1 89 ? 21.196 1.715 -14.862 1.00 85.81 89 GLU A N 1
ATOM 690 C CA . GLU A 1 89 ? 19.967 1.509 -14.108 1.00 85.81 89 GLU A CA 1
ATOM 691 C C . GLU A 1 89 ? 19.015 2.693 -14.249 1.00 85.81 89 GLU A C 1
ATOM 693 O O . GLU A 1 89 ? 19.424 3.847 -14.382 1.00 85.81 89 GLU A O 1
ATOM 698 N N . PHE A 1 90 ? 17.723 2.395 -14.188 1.00 86.00 90 PHE A N 1
ATOM 699 C CA . PHE A 1 90 ? 16.683 3.376 -13.904 1.00 86.00 90 PHE A CA 1
ATOM 700 C C . PHE A 1 90 ? 15.780 2.837 -12.802 1.00 86.00 90 PHE A C 1
ATOM 702 O O . PHE A 1 90 ? 15.762 1.642 -12.527 1.00 86.00 90 PHE A O 1
ATOM 709 N N . TRP A 1 91 ? 15.029 3.719 -12.157 1.00 87.69 91 TRP A N 1
ATOM 710 C CA . TRP A 1 91 ? 14.289 3.377 -10.951 1.00 87.69 91 TRP A CA 1
ATOM 711 C C . TRP A 1 91 ? 12.794 3.497 -11.200 1.00 87.69 91 TRP A C 1
ATOM 713 O O . TRP A 1 91 ? 12.321 4.508 -11.720 1.00 87.69 91 TRP A O 1
ATOM 723 N N . VAL A 1 92 ? 12.043 2.475 -10.798 1.00 84.50 92 VAL A N 1
ATOM 724 C CA . VAL A 1 92 ? 10.581 2.491 -10.811 1.00 84.50 92 VAL A CA 1
ATOM 725 C C . VAL A 1 92 ? 10.075 2.456 -9.378 1.00 84.50 92 VAL A C 1
ATOM 727 O O . VAL A 1 92 ? 10.354 1.517 -8.642 1.00 84.50 92 VAL A O 1
ATOM 730 N N . GLY A 1 93 ? 9.323 3.474 -8.969 1.00 84.31 93 GLY A N 1
ATOM 731 C CA . GLY A 1 93 ? 8.638 3.452 -7.681 1.00 84.31 93 GLY A CA 1
ATOM 732 C C . GLY A 1 93 ? 7.253 2.814 -7.786 1.00 84.31 93 GLY A C 1
ATOM 733 O O . GLY A 1 93 ? 6.535 3.001 -8.773 1.00 84.31 93 GLY A O 1
ATOM 734 N N . ALA A 1 94 ? 6.894 2.049 -6.762 1.00 82.38 94 ALA A N 1
ATOM 735 C CA . ALA A 1 94 ? 5.581 1.464 -6.562 1.00 82.38 94 ALA A CA 1
ATOM 736 C C . ALA A 1 94 ? 4.995 1.970 -5.240 1.00 82.38 94 ALA A C 1
ATOM 738 O O . ALA A 1 94 ? 5.621 1.858 -4.184 1.00 82.38 94 ALA A O 1
ATOM 739 N N . TRP A 1 95 ? 3.773 2.493 -5.312 1.00 82.06 95 TRP A N 1
ATOM 740 C CA . TRP A 1 95 ? 3.024 3.015 -4.173 1.00 82.06 95 TRP A CA 1
ATOM 741 C C . TRP A 1 95 ? 1.588 2.515 -4.232 1.00 82.06 95 TRP A C 1
ATOM 743 O O . TRP A 1 95 ? 1.054 2.231 -5.309 1.00 82.06 95 TRP A O 1
ATOM 753 N N . ALA A 1 96 ? 0.946 2.450 -3.073 1.00 73.31 96 ALA A N 1
ATOM 754 C CA . ALA A 1 96 ? -0.491 2.274 -3.010 1.00 73.31 96 ALA A CA 1
ATOM 755 C C . ALA A 1 96 ? -1.253 3.465 -3.622 1.00 73.31 96 ALA A C 1
ATOM 757 O O . ALA A 1 96 ? -0.736 4.575 -3.745 1.00 73.31 96 ALA A O 1
ATOM 758 N N . ASN A 1 97 ? -2.503 3.195 -4.004 1.00 65.44 97 ASN A N 1
ATOM 759 C CA . ASN A 1 97 ? -3.505 4.182 -4.411 1.00 65.44 97 ASN A CA 1
ATOM 760 C C . ASN A 1 97 ? -3.059 5.181 -5.503 1.00 65.44 97 ASN A C 1
ATOM 762 O O . ASN A 1 97 ? -3.170 6.393 -5.336 1.00 65.44 97 ASN A O 1
ATOM 766 N N . ASN A 1 98 ? -2.528 4.683 -6.628 1.00 60.62 98 ASN A N 1
ATOM 767 C CA . ASN A 1 98 ? -2.175 5.492 -7.810 1.00 60.62 98 ASN A CA 1
ATOM 768 C C . ASN A 1 98 ? -1.283 6.724 -7.524 1.00 60.62 98 ASN A C 1
ATOM 770 O O . ASN A 1 98 ? -1.326 7.702 -8.267 1.00 60.62 98 ASN A O 1
ATOM 774 N N . GLY A 1 99 ? -0.457 6.682 -6.472 1.00 55.84 99 GLY A N 1
ATOM 775 C CA . GLY A 1 99 ? 0.438 7.785 -6.105 1.00 55.84 99 GLY A CA 1
ATOM 776 C C . GLY A 1 99 ? -0.126 8.758 -5.064 1.00 55.84 99 GLY A C 1
ATOM 777 O O . GLY A 1 99 ? 0.580 9.689 -4.676 1.00 55.84 99 GLY A O 1
ATOM 778 N N . TYR A 1 100 ? -1.341 8.538 -4.549 1.00 55.59 100 TYR A N 1
ATOM 779 C CA . TYR A 1 100 ? -1.771 9.155 -3.296 1.00 55.59 100 TYR A CA 1
ATOM 780 C C . TYR A 1 100 ? -1.117 8.392 -2.144 1.00 55.59 100 TYR A C 1
ATOM 782 O O . TYR A 1 100 ? -1.605 7.348 -1.713 1.00 55.59 100 TYR A O 1
ATOM 790 N N . CYS A 1 101 ? 0.027 8.898 -1.677 1.00 63.38 101 CYS A N 1
ATOM 791 C CA . CYS A 1 101 ? 0.711 8.374 -0.498 1.00 63.38 101 CYS A CA 1
ATOM 792 C C . CYS A 1 101 ? -0.283 8.169 0.653 1.00 63.38 101 CYS A C 1
ATOM 794 O O . CYS A 1 101 ? -1.192 8.985 0.845 1.00 63.38 101 CYS A O 1
ATOM 796 N N . CYS A 1 102 ? -0.083 7.114 1.447 1.00 76.81 102 CYS A N 1
ATOM 797 C CA . CYS A 1 102 ? -0.780 7.035 2.720 1.00 76.81 102 CYS A CA 1
ATOM 798 C C . CYS A 1 102 ? -0.306 8.238 3.541 1.00 76.81 102 CYS A C 1
ATOM 800 O O . CYS A 1 102 ? 0.893 8.439 3.743 1.00 76.81 102 CYS A O 1
ATOM 802 N N . VAL A 1 103 ? -1.244 9.085 3.940 1.00 81.00 103 VAL A N 1
ATOM 803 C CA . VAL A 1 103 ? -0.946 10.245 4.767 1.00 81.00 103 VAL A CA 1
ATOM 804 C C . VAL A 1 103 ? -0.972 9.800 6.209 1.00 81.00 103 VAL A C 1
ATOM 806 O O . VAL A 1 103 ? -1.807 8.983 6.606 1.00 81.00 103 VAL A O 1
ATOM 809 N N . GLN A 1 104 ? -0.071 10.358 7.005 1.00 80.69 104 GLN A N 1
ATOM 810 C CA . GLN A 1 104 ? -0.171 10.196 8.437 1.00 80.69 104 GLN A CA 1
ATOM 811 C C . GLN A 1 104 ? -1.527 10.764 8.874 1.00 80.69 104 GLN A C 1
ATOM 813 O O . GLN A 1 104 ? -1.869 11.911 8.578 1.00 80.69 104 GLN A O 1
ATOM 818 N N . LEU A 1 105 ? -2.311 9.950 9.568 1.00 77.75 105 LEU A N 1
ATOM 819 C CA . LEU A 1 105 ? -3.425 10.366 10.396 1.00 77.75 105 LEU A CA 1
ATOM 820 C C . LEU A 1 105 ? -2.810 11.240 11.501 1.00 77.75 105 LEU A C 1
ATOM 822 O O . LEU A 1 105 ? -2.400 10.751 12.553 1.00 77.75 105 LEU A O 1
ATOM 826 N N . TYR A 1 106 ? -2.606 12.517 11.155 1.00 65.81 106 TYR A N 1
ATOM 827 C CA . TYR A 1 106 ? -1.820 13.473 11.926 1.00 65.81 106 TYR A CA 1
ATOM 828 C C . TYR A 1 106 ? -2.349 13.573 13.334 1.00 65.81 106 TYR A C 1
ATOM 830 O O . TYR A 1 106 ? -3.520 13.896 13.524 1.00 65.81 106 TYR A O 1
ATOM 838 N N . GLU A 1 107 ? -1.445 13.347 14.279 1.00 53.84 107 GLU A N 1
ATOM 839 C CA . GLU A 1 107 ? -1.731 13.184 15.688 1.00 53.84 107 GLU A CA 1
ATOM 840 C C . GLU A 1 107 ? -2.688 14.264 16.204 1.00 53.84 107 GLU A C 1
ATOM 842 O O . GLU A 1 107 ? -2.312 15.398 16.494 1.00 53.84 107 GLU A O 1
ATOM 847 N N . ASN A 1 108 ? -3.957 13.892 16.340 1.00 65.06 108 ASN A N 1
ATOM 848 C CA . ASN A 1 108 ? -4.839 14.571 17.261 1.00 65.06 108 ASN A CA 1
ATOM 849 C C . ASN A 1 108 ? -4.778 13.789 18.571 1.00 65.06 108 ASN A C 1
ATOM 851 O O . ASN A 1 108 ? -5.528 12.828 18.776 1.00 65.06 108 ASN A O 1
ATOM 855 N N . GLN A 1 109 ? -3.852 14.209 19.439 1.00 64.81 109 GLN A N 1
ATOM 856 C CA . GLN A 1 109 ? -3.627 13.603 20.752 1.00 64.81 109 GLN A CA 1
ATOM 857 C C . GLN A 1 109 ? -4.879 13.621 21.650 1.00 64.81 109 GLN A C 1
ATOM 859 O O . GLN A 1 109 ? -4.900 12.931 22.664 1.00 64.81 109 GLN A O 1
ATOM 864 N N . ASP A 1 110 ? -5.951 14.327 21.283 1.00 80.94 110 ASP A N 1
ATOM 865 C CA . ASP A 1 110 ? -7.205 14.339 22.040 1.00 80.94 110 ASP A CA 1
ATOM 866 C C . ASP A 1 110 ? -8.238 13.319 21.544 1.00 80.94 110 ASP A C 1
ATOM 868 O O . ASP A 1 110 ? -9.168 12.973 22.284 1.00 80.94 110 ASP A O 1
ATOM 872 N N . LEU A 1 111 ? -8.092 12.812 20.316 1.00 88.44 1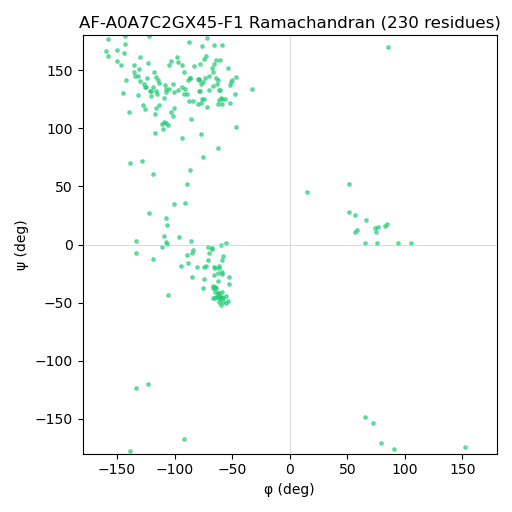11 LEU A N 1
ATOM 873 C CA . LEU A 1 111 ? -9.115 11.991 19.662 1.00 88.44 111 LEU A CA 1
ATOM 874 C C . LEU A 1 111 ? -8.766 10.510 19.607 1.00 88.44 111 LEU A C 1
ATOM 876 O O . LEU A 1 111 ? -9.622 9.676 19.893 1.00 88.44 111 LEU A O 1
ATOM 880 N N . TYR A 1 112 ? -7.527 10.170 19.269 1.00 87.19 112 TYR A N 1
ATOM 881 C CA . TYR A 1 112 ? -7.100 8.778 19.151 1.00 87.19 112 TYR A CA 1
ATOM 882 C C . TYR A 1 112 ? -5.667 8.582 19.630 1.00 87.19 112 TYR A C 1
ATOM 884 O O . TYR A 1 112 ? -4.931 9.543 19.853 1.00 87.19 112 TYR A O 1
ATOM 892 N N . TYR A 1 113 ? -5.292 7.330 19.863 1.00 86.38 113 TYR A N 1
ATOM 893 C CA . TYR A 1 113 ? -3.943 6.917 20.242 1.00 86.38 113 TYR A CA 1
ATOM 894 C C . TYR A 1 113 ? -3.658 5.510 19.732 1.00 86.38 113 TYR A C 1
ATOM 896 O O . TYR A 1 113 ? -4.593 4.746 19.496 1.00 86.38 113 TYR A O 1
ATOM 904 N N . LYS A 1 114 ? -2.377 5.165 19.598 1.00 80.25 114 LYS A N 1
ATOM 905 C CA . LYS A 1 114 ? -1.943 3.810 19.252 1.00 80.25 114 LYS A CA 1
ATOM 906 C C . LYS A 1 114 ? -1.388 3.105 20.477 1.00 80.25 114 LYS A C 1
ATOM 908 O O . LYS A 1 114 ? -0.621 3.725 21.217 1.00 80.25 114 LYS A O 1
ATOM 913 N N . PRO A 1 115 ? -1.776 1.846 20.727 1.00 78.31 115 PRO A N 1
ATOM 914 C CA . PRO A 1 115 ? -1.184 1.081 21.803 1.00 78.31 115 PRO A CA 1
ATOM 915 C C . PRO A 1 115 ? 0.219 0.618 21.385 1.00 78.31 115 PRO A C 1
ATOM 917 O O . PRO A 1 115 ? 0.444 0.203 20.250 1.00 78.31 115 PRO A O 1
ATOM 920 N N . GLY A 1 116 ? 1.167 0.669 22.319 1.00 69.94 116 GLY A N 1
ATOM 921 C CA . GLY A 1 116 ? 2.533 0.186 22.104 1.00 69.94 116 GLY A CA 1
ATOM 922 C C . GLY A 1 116 ? 3.512 1.234 21.565 1.00 69.94 116 GLY A C 1
ATOM 923 O O . GLY A 1 116 ? 3.200 2.415 21.441 1.00 69.94 116 GLY A O 1
ATOM 924 N N . GLY A 1 117 ? 4.736 0.785 21.292 1.00 63.56 117 GLY A N 1
ATOM 925 C CA . GLY A 1 117 ? 5.845 1.609 20.812 1.00 63.56 117 GLY A CA 1
ATOM 926 C C . GLY A 1 117 ? 6.703 0.853 19.802 1.00 63.56 117 GLY A C 1
ATOM 927 O O . GLY A 1 117 ? 6.424 -0.312 19.503 1.00 63.56 117 GLY A O 1
ATOM 928 N N . ALA A 1 118 ? 7.732 1.531 19.290 1.00 62.97 118 ALA A N 1
ATOM 929 C CA . ALA A 1 118 ? 8.684 0.968 18.339 1.00 62.97 118 ALA A CA 1
ATOM 930 C C . ALA A 1 118 ? 9.194 -0.406 18.797 1.00 62.97 118 ALA A C 1
ATOM 932 O O . ALA A 1 118 ? 9.608 -0.577 19.946 1.00 62.97 118 ALA A O 1
ATOM 933 N N . GLN A 1 119 ? 9.133 -1.383 17.894 1.00 65.56 119 GLN A N 1
ATOM 934 C CA . GLN A 1 119 ? 9.733 -2.697 18.105 1.00 65.56 119 GLN A CA 1
ATOM 935 C C . GLN A 1 119 ? 11.157 -2.682 17.531 1.00 65.56 119 GLN A C 1
ATOM 937 O O . GLN A 1 119 ? 11.388 -1.984 16.544 1.00 65.56 119 GLN A O 1
ATOM 942 N N . PRO A 1 120 ? 12.115 -3.434 18.101 1.00 68.81 120 PRO A N 1
ATOM 943 C CA . PRO A 1 120 ? 13.483 -3.501 17.581 1.00 68.81 120 PRO A CA 1
ATOM 944 C C . PRO A 1 120 ? 13.568 -3.857 16.089 1.00 68.81 120 PRO A C 1
ATOM 946 O O . PRO A 1 120 ? 14.451 -3.367 15.395 1.00 68.81 120 PRO A O 1
ATOM 949 N N . GLU A 1 121 ? 12.644 -4.690 15.605 1.00 66.75 121 GLU A N 1
ATOM 950 C CA . GLU A 1 121 ? 12.566 -5.150 14.214 1.00 66.75 121 GLU A CA 1
ATOM 951 C C . GLU A 1 121 ? 11.907 -4.134 13.264 1.00 66.75 121 GLU A C 1
ATOM 953 O O . GLU A 1 121 ? 12.120 -4.187 12.057 1.00 66.75 121 GLU A O 1
ATOM 958 N N . HIS A 1 122 ? 11.150 -3.174 13.803 1.00 68.75 122 HIS A N 1
ATOM 959 C CA . HIS A 1 122 ? 10.488 -2.099 13.057 1.00 68.75 122 HIS A CA 1
ATOM 960 C C . HIS A 1 122 ? 10.621 -0.786 13.848 1.00 68.75 122 HIS A C 1
ATOM 962 O O . HIS A 1 122 ? 9.641 -0.304 14.428 1.00 68.75 122 HIS A O 1
ATOM 968 N N . PRO A 1 123 ? 11.838 -0.210 13.932 1.00 64.81 123 PRO A N 1
ATOM 969 C CA . PRO A 1 123 ? 12.121 0.943 14.787 1.00 64.81 123 PRO A CA 1
ATOM 970 C C . PRO A 1 123 ? 11.375 2.207 14.341 1.00 64.81 123 PRO A C 1
ATOM 972 O O . PRO A 1 123 ? 11.028 3.027 15.190 1.00 64.81 123 PRO A O 1
ATOM 975 N N . ASP A 1 124 ? 11.030 2.314 13.051 1.00 61.81 124 ASP A N 1
ATOM 976 C CA . ASP A 1 124 ? 10.222 3.409 12.496 1.00 61.81 124 ASP A CA 1
ATOM 977 C C . ASP A 1 124 ? 8.709 3.108 12.491 1.00 61.81 124 ASP A C 1
ATOM 979 O O . ASP A 1 124 ? 7.965 3.545 11.613 1.00 61.81 124 ASP A O 1
ATOM 983 N N . TRP A 1 125 ? 8.219 2.409 13.520 1.00 59.91 125 TRP A N 1
ATOM 984 C CA . TRP A 1 125 ? 6.797 2.120 13.805 1.00 59.91 125 TRP A CA 1
ATOM 985 C C . TRP A 1 125 ? 5.870 3.363 13.894 1.00 59.91 125 TRP A C 1
ATOM 987 O O . TRP A 1 125 ? 4.669 3.250 14.158 1.00 59.91 125 TRP A O 1
ATOM 997 N N . TYR A 1 126 ? 6.408 4.564 13.681 1.00 54.88 126 TYR A N 1
ATOM 998 C CA . TYR A 1 126 ? 5.777 5.866 13.908 1.00 54.88 126 TYR A CA 1
ATOM 999 C C . TYR A 1 126 ? 4.640 6.224 12.931 1.00 54.88 126 TYR A C 1
ATOM 1001 O O . TYR A 1 126 ? 3.960 7.234 13.119 1.00 54.88 126 TYR A O 1
ATOM 1009 N N . GLY A 1 127 ? 4.403 5.424 11.890 1.00 62.16 127 GLY A N 1
ATOM 1010 C CA . GLY A 1 127 ? 3.423 5.734 10.852 1.00 62.16 127 GLY A CA 1
ATOM 1011 C C . GLY A 1 127 ? 1.990 5.302 11.177 1.00 62.16 127 GLY A C 1
ATOM 1012 O O . GLY A 1 127 ? 1.666 4.119 11.108 1.00 62.16 127 GLY A O 1
ATOM 1013 N N . PHE A 1 128 ? 1.104 6.260 11.465 1.00 76.31 128 PHE A N 1
ATOM 1014 C CA . PHE A 1 128 ? -0.353 6.078 11.412 1.00 76.31 128 PHE A CA 1
ATOM 1015 C C . PHE A 1 128 ? -0.853 6.348 9.986 1.00 76.31 128 PHE A C 1
ATOM 1017 O O . PHE A 1 128 ? -1.526 7.350 9.779 1.00 76.31 128 PHE A O 1
ATOM 1024 N N . ASN A 1 129 ? -0.476 5.579 8.965 1.00 85.94 129 ASN A N 1
ATOM 1025 C CA . ASN A 1 129 ? -0.789 6.020 7.599 1.00 85.94 129 ASN A CA 1
ATOM 1026 C C . ASN A 1 129 ? -2.054 5.382 7.058 1.00 85.94 129 ASN A C 1
ATOM 1028 O O . ASN A 1 129 ? -2.220 4.173 7.131 1.00 85.94 129 ASN A O 1
ATOM 1032 N N . VAL A 1 130 ? -2.919 6.192 6.466 1.00 87.69 130 VAL A N 1
ATOM 1033 C CA . VAL A 1 130 ? -4.121 5.745 5.758 1.00 87.69 130 VAL A CA 1
ATOM 1034 C C . VAL A 1 130 ? -4.347 6.633 4.533 1.00 87.69 130 VAL A C 1
ATOM 1036 O O . VAL A 1 130 ? -3.649 7.629 4.341 1.00 87.69 130 VAL A O 1
ATOM 1039 N N . SER A 1 131 ? -5.302 6.292 3.670 1.00 87.06 131 SER A N 1
ATOM 1040 C CA . SER A 1 131 ? -5.684 7.157 2.554 1.00 87.06 131 SER A CA 1
ATOM 1041 C C . SER A 1 131 ? -6.318 8.454 3.075 1.00 87.06 131 SER A C 1
ATOM 1043 O O . SER A 1 131 ? -6.880 8.496 4.173 1.00 87.06 131 SER A O 1
ATOM 1045 N N . VAL A 1 132 ? -6.259 9.530 2.285 1.00 84.69 132 VAL A N 1
ATOM 1046 C CA . VAL A 1 132 ? -6.894 10.813 2.642 1.00 84.69 132 VAL A CA 1
ATOM 1047 C C . VAL A 1 132 ? -8.398 10.651 2.949 1.00 84.69 132 VAL A C 1
ATOM 1049 O O . VAL A 1 132 ? -8.841 11.174 3.975 1.00 84.69 132 VAL A O 1
ATOM 1052 N N . PRO A 1 133 ? -9.190 9.894 2.159 1.00 85.94 133 PRO A N 1
ATOM 1053 C CA . PRO A 1 133 ? -10.581 9.600 2.510 1.00 85.94 133 PRO A CA 1
ATOM 1054 C C . PRO A 1 133 ? -10.735 8.883 3.858 1.00 85.94 133 PRO A C 1
ATOM 1056 O O . PRO A 1 133 ? -11.623 9.224 4.645 1.00 85.94 133 PRO A O 1
ATOM 1059 N N . THR A 1 134 ? -9.857 7.924 4.163 1.00 89.25 134 THR A N 1
ATOM 1060 C CA . THR A 1 134 ? -9.873 7.205 5.443 1.00 89.25 134 THR A CA 1
ATOM 1061 C C . THR A 1 134 ? -9.523 8.119 6.619 1.00 89.25 134 THR A C 1
ATOM 1063 O O . THR A 1 134 ? -10.150 7.997 7.671 1.00 89.25 134 THR A O 1
ATOM 1066 N N . VAL A 1 135 ? -8.607 9.087 6.455 1.00 88.62 135 VAL A N 1
ATOM 1067 C CA . VAL A 1 135 ? -8.318 10.096 7.496 1.00 88.62 135 VAL A CA 1
ATOM 1068 C C . VAL A 1 135 ? -9.589 10.826 7.915 1.00 88.62 135 VAL A C 1
ATOM 1070 O O . VAL A 1 135 ? -9.881 10.903 9.108 1.00 88.62 135 VAL A O 1
ATOM 1073 N N . ALA A 1 136 ? -10.357 11.336 6.951 1.00 87.88 136 ALA A N 1
ATOM 1074 C CA . ALA A 1 136 ? -11.573 12.091 7.240 1.00 87.88 136 ALA A CA 1
ATOM 1075 C C . ALA A 1 136 ? -12.592 11.239 8.017 1.00 87.88 136 ALA A C 1
ATOM 1077 O O . ALA A 1 136 ? -13.118 11.676 9.043 1.00 87.88 136 ALA A O 1
ATOM 1078 N N . LYS A 1 137 ? -12.805 9.988 7.587 1.00 91.50 137 LYS A N 1
ATOM 1079 C CA . LYS A 1 137 ? -13.709 9.049 8.271 1.00 91.50 137 LYS A CA 1
ATOM 1080 C C . LYS A 1 137 ? -13.231 8.743 9.692 1.00 91.50 137 LYS A C 1
ATOM 1082 O O . LYS A 1 137 ? -14.023 8.805 10.631 1.00 91.50 137 LYS A O 1
ATOM 1087 N N . MET A 1 138 ? -11.937 8.489 9.878 1.00 93.00 138 MET A N 1
ATOM 1088 C CA . MET A 1 138 ? -11.362 8.215 11.198 1.00 93.00 138 MET A CA 1
ATOM 1089 C C . MET A 1 138 ? -11.436 9.412 12.145 1.00 93.00 138 MET A C 1
ATOM 1091 O O . MET A 1 138 ? -11.713 9.228 13.330 1.00 93.00 138 MET A O 1
ATOM 1095 N N . GLN A 1 139 ? -11.254 10.636 11.645 1.00 91.38 139 GLN A N 1
ATOM 1096 C CA . GLN A 1 139 ? -11.444 11.846 12.444 1.00 91.38 139 GLN A CA 1
ATOM 1097 C C . GLN A 1 139 ? -12.887 11.952 12.951 1.00 91.38 139 GLN A C 1
ATOM 1099 O O . GLN A 1 139 ? -13.091 12.190 14.141 1.00 91.38 139 GLN A O 1
ATOM 1104 N N . THR A 1 140 ? -13.884 11.708 12.095 1.00 92.94 140 THR A N 1
ATOM 1105 C CA . THR A 1 140 ? -15.297 11.706 12.504 1.00 92.94 140 THR A CA 1
ATOM 1106 C C . THR A 1 140 ? -15.605 10.601 13.515 1.00 92.94 140 THR A C 1
ATOM 1108 O O . THR A 1 140 ? -16.234 10.872 14.541 1.00 92.94 140 THR A O 1
ATOM 1111 N N . ILE A 1 141 ? -15.124 9.375 13.277 1.00 95.25 141 ILE A N 1
ATOM 1112 C CA . ILE A 1 141 ? -15.305 8.238 14.195 1.00 95.25 141 ILE A CA 1
ATOM 1113 C C . ILE A 1 141 ? -14.725 8.572 15.574 1.00 95.25 141 ILE A C 1
ATOM 1115 O O . ILE A 1 141 ? -15.408 8.432 16.589 1.00 95.25 141 ILE A O 1
ATOM 1119 N N . ALA A 1 142 ? -13.486 9.064 15.626 1.00 94.31 142 ALA A N 1
ATOM 1120 C CA . ALA A 1 142 ? -12.822 9.381 16.883 1.00 94.31 142 ALA A CA 1
ATOM 1121 C C . ALA A 1 142 ? -13.484 10.561 17.620 1.00 94.31 142 ALA A C 1
ATOM 1123 O O . ALA A 1 142 ? -13.624 10.515 18.842 1.00 94.31 142 ALA A O 1
ATOM 1124 N N . GLN A 1 143 ? -13.957 11.587 16.899 1.00 94.56 143 GLN A N 1
ATOM 1125 C CA . GLN A 1 143 ? -14.721 12.701 17.480 1.00 94.56 143 GLN A CA 1
ATOM 1126 C C . GLN A 1 143 ? -16.019 12.226 18.133 1.00 94.56 143 GLN A C 1
ATOM 1128 O O . GLN A 1 143 ? -16.279 12.560 19.289 1.00 94.56 143 GLN A O 1
ATOM 1133 N N . GLN A 1 144 ? -16.817 11.423 17.427 1.00 96.44 144 GLN A N 1
ATOM 1134 C CA . GLN A 1 144 ? -18.072 10.899 17.966 1.00 96.44 144 GLN A CA 1
ATOM 1135 C C . GLN A 1 144 ? -17.818 9.968 19.156 1.00 96.44 144 GLN A C 1
ATOM 1137 O O . GLN A 1 144 ? -18.515 10.055 20.168 1.00 96.44 144 GLN A O 1
ATOM 1142 N N . TYR A 1 145 ? -16.785 9.123 19.081 1.00 96.81 145 TYR A N 1
ATOM 1143 C CA . TYR A 1 145 ? -16.413 8.247 20.189 1.00 96.81 145 TYR A CA 1
ATOM 1144 C C . TYR A 1 145 ? -16.021 9.056 21.428 1.00 96.81 145 TYR A C 1
ATOM 1146 O O . TYR A 1 145 ? -16.520 8.788 22.524 1.00 96.81 145 TYR A O 1
ATOM 1154 N N . ARG A 1 146 ? -15.203 10.103 21.254 1.00 95.56 146 ARG A N 1
ATOM 1155 C CA . ARG A 1 146 ? -14.804 11.003 22.341 1.00 95.56 146 ARG A CA 1
ATOM 1156 C C . ARG A 1 146 ? -15.996 11.725 22.958 1.00 95.56 146 ARG A C 1
ATOM 1158 O O . ARG A 1 146 ? -16.066 11.823 24.179 1.00 95.56 146 ARG A O 1
ATOM 1165 N N . GLN A 1 147 ? -16.942 12.193 22.147 1.00 96.31 147 GLN A N 1
ATOM 1166 C CA . GLN A 1 147 ? -18.157 12.858 22.629 1.00 96.31 147 GLN A CA 1
ATOM 1167 C C . GLN A 1 147 ? -19.050 11.923 23.455 1.00 96.31 147 GLN A C 1
ATOM 1169 O O . GLN A 1 147 ? -19.631 12.360 24.444 1.00 96.31 147 GLN A O 1
ATOM 1174 N N . GLN A 1 148 ? -19.148 10.645 23.079 1.00 97.06 148 GLN A N 1
ATOM 1175 C CA . GLN A 1 148 ? -20.028 9.685 23.755 1.00 97.06 148 GLN A CA 1
ATOM 1176 C C . GLN A 1 148 ? -19.399 9.033 24.990 1.00 97.06 148 GLN A C 1
ATOM 1178 O O . GLN A 1 148 ? -20.118 8.617 25.894 1.00 97.06 148 GLN A O 1
ATOM 1183 N N . THR A 1 149 ? -18.072 8.913 25.033 1.00 96.56 149 THR A N 1
ATOM 1184 C CA . THR A 1 149 ? -17.380 8.115 26.063 1.00 96.56 149 THR A CA 1
ATOM 1185 C C . THR A 1 149 ? -16.430 8.926 26.937 1.00 96.56 149 THR A C 1
ATOM 1187 O O . THR A 1 149 ? -15.930 8.415 27.938 1.00 96.56 149 THR A O 1
ATOM 1190 N N . ALA A 1 150 ? -16.131 10.168 26.541 1.00 95.12 150 ALA A N 1
ATOM 1191 C CA . ALA A 1 150 ? -15.036 10.980 27.068 1.00 95.12 150 ALA A CA 1
ATOM 1192 C C . ALA A 1 150 ? -13.635 10.333 26.947 1.00 95.12 150 ALA A C 1
ATOM 1194 O O . ALA A 1 150 ? -12.674 10.868 27.499 1.00 95.12 150 ALA A O 1
ATOM 1195 N N . GLN A 1 151 ? -13.489 9.230 26.198 1.00 94.12 151 GLN A N 1
ATOM 1196 C CA . GLN A 1 151 ? -12.226 8.521 25.972 1.00 94.12 151 GLN A CA 1
ATOM 1197 C C . GLN A 1 151 ? -11.664 8.778 24.571 1.00 94.12 151 GLN A C 1
ATOM 1199 O O . GLN A 1 151 ? -12.401 9.049 23.623 1.00 94.12 151 GLN A O 1
ATOM 1204 N N . ARG A 1 152 ? -10.342 8.654 24.431 1.00 92.88 152 ARG A N 1
ATOM 1205 C CA . ARG A 1 152 ? -9.681 8.583 23.119 1.00 92.88 152 ARG A CA 1
ATOM 1206 C C . ARG A 1 152 ? -9.948 7.219 22.489 1.00 92.88 152 ARG A C 1
ATOM 1208 O O . ARG A 1 152 ? -9.956 6.212 23.196 1.00 92.88 152 ARG A O 1
ATOM 1215 N N . LEU A 1 153 ? -10.120 7.183 21.173 1.00 93.56 153 LEU A N 1
ATOM 1216 C CA . LEU A 1 153 ? -10.233 5.938 20.422 1.00 93.56 153 LEU A CA 1
ATOM 1217 C C . LEU A 1 153 ? -8.855 5.280 20.295 1.00 93.56 153 LEU A C 1
ATOM 1219 O O . LEU A 1 153 ? -7.907 5.903 19.818 1.00 93.56 153 LEU A O 1
ATOM 1223 N N . CYS A 1 154 ? -8.735 4.026 20.710 1.00 92.19 154 CYS A N 1
ATOM 1224 C CA . CYS A 1 154 ? -7.511 3.271 20.496 1.00 92.19 154 CYS A CA 1
ATOM 1225 C C . CYS A 1 154 ? -7.523 2.663 19.087 1.00 92.19 154 CYS A C 1
ATOM 1227 O O . CYS A 1 154 ? -8.458 1.938 18.739 1.00 92.19 154 CYS A O 1
ATOM 1229 N N . VAL A 1 155 ? -6.500 2.961 18.289 1.00 90.75 155 VAL A N 1
ATOM 1230 C CA . VAL A 1 155 ? -6.334 2.492 16.904 1.00 90.75 155 VAL A CA 1
ATOM 1231 C C . VAL A 1 155 ? -4.998 1.765 16.771 1.00 90.75 155 VAL A C 1
ATOM 1233 O O . VAL A 1 155 ? -4.030 2.167 17.405 1.00 90.75 155 VAL A O 1
ATOM 1236 N N . ASN A 1 156 ? -4.917 0.705 15.974 1.00 88.81 156 ASN A N 1
ATOM 1237 C CA . ASN A 1 156 ? -3.676 -0.034 15.755 1.00 88.81 156 ASN A CA 1
ATOM 1238 C C . ASN A 1 156 ? -3.307 -0.095 14.274 1.00 88.81 156 ASN A C 1
ATOM 1240 O O . ASN A 1 156 ? -3.051 0.957 13.689 1.00 88.81 156 ASN A O 1
ATOM 1244 N N . ASP A 1 157 ? -3.206 -1.286 13.691 1.00 86.94 157 ASP A N 1
ATOM 1245 C CA . ASP A 1 157 ? -2.635 -1.468 12.370 1.00 86.94 157 ASP A CA 1
ATOM 1246 C C . ASP A 1 157 ? -3.432 -0.682 11.327 1.00 86.94 157 ASP A C 1
ATOM 1248 O O . ASP A 1 157 ? -4.663 -0.654 11.308 1.00 86.94 157 ASP A O 1
ATOM 1252 N N . MET A 1 158 ? -2.686 0.034 10.494 1.00 88.62 158 MET A N 1
ATOM 1253 C CA . MET A 1 158 ? -3.172 0.874 9.403 1.00 88.62 158 MET A CA 1
ATOM 1254 C C . MET A 1 158 ? -2.312 0.548 8.189 1.00 88.62 158 MET A C 1
ATOM 1256 O O . MET A 1 158 ? -2.217 -0.621 7.861 1.00 88.62 158 MET A O 1
ATOM 1260 N N . SER A 1 159 ? -1.636 1.495 7.552 1.00 87.25 159 SER A N 1
ATOM 1261 C CA . SER A 1 159 ? -0.724 1.227 6.440 1.00 87.25 159 SER A CA 1
ATOM 1262 C C . SER A 1 159 ? 0.677 1.756 6.707 1.00 87.25 159 SER A C 1
ATOM 1264 O O . SER A 1 159 ? 0.892 2.722 7.448 1.00 87.25 159 SER A O 1
ATOM 1266 N N . LEU A 1 160 ? 1.647 1.149 6.027 1.00 84.25 160 LEU A N 1
ATOM 1267 C CA . LEU A 1 160 ? 2.958 1.755 5.804 1.00 84.25 160 LEU A CA 1
ATOM 1268 C C . LEU A 1 160 ? 2.798 3.070 5.023 1.00 84.25 160 LEU A C 1
ATOM 1270 O O . LEU A 1 160 ? 1.796 3.274 4.337 1.00 84.25 160 LEU A O 1
ATOM 1274 N N . ASN A 1 161 ? 3.782 3.970 5.082 1.00 82.75 161 ASN A N 1
ATOM 1275 C CA . ASN A 1 161 ? 3.641 5.304 4.478 1.00 82.75 161 ASN A CA 1
ATOM 1276 C C . ASN A 1 161 ? 3.444 5.245 2.951 1.00 82.75 161 ASN A C 1
ATOM 1278 O O . ASN A 1 161 ? 2.765 6.090 2.371 1.00 82.75 161 ASN A O 1
ATOM 1282 N N . TRP A 1 162 ? 4.023 4.245 2.281 1.00 84.75 162 TRP A N 1
ATOM 1283 C CA . TRP A 1 162 ? 3.820 4.013 0.844 1.00 84.75 162 TRP A CA 1
ATOM 1284 C C . TRP A 1 162 ? 2.729 2.969 0.559 1.00 84.75 162 TRP A C 1
ATOM 1286 O O . TRP A 1 162 ? 2.514 2.594 -0.595 1.00 84.75 162 TRP A O 1
ATOM 1296 N N . GLY A 1 163 ? 2.026 2.514 1.599 1.00 84.19 163 GLY A N 1
ATOM 1297 C CA . GLY A 1 163 ? 1.205 1.313 1.568 1.00 84.19 163 GLY A CA 1
ATOM 1298 C C . GLY A 1 163 ? 2.054 0.058 1.365 1.00 84.19 163 GLY A C 1
ATOM 1299 O O . GLY A 1 163 ? 3.203 -0.001 1.789 1.00 84.19 163 GLY A O 1
ATOM 1300 N N . GLY A 1 164 ? 1.497 -0.950 0.703 1.00 83.44 164 GLY A N 1
ATOM 1301 C CA . GLY A 1 164 ? 2.154 -2.249 0.553 1.00 83.44 164 GLY A CA 1
ATOM 1302 C C . GLY A 1 164 ? 1.913 -3.180 1.744 1.00 83.44 164 GLY A C 1
ATOM 1303 O O . GLY A 1 164 ? 1.329 -2.807 2.757 1.00 83.44 164 GLY A O 1
ATOM 1304 N N . VAL A 1 165 ? 2.297 -4.443 1.593 1.00 83.31 165 VAL A N 1
ATOM 1305 C CA . VAL A 1 165 ? 2.051 -5.477 2.612 1.00 83.31 165 VAL A CA 1
ATOM 1306 C C . VAL A 1 165 ? 3.030 -5.355 3.774 1.00 83.31 165 VAL A C 1
ATOM 1308 O O . VAL A 1 165 ? 4.218 -5.166 3.543 1.00 83.31 165 VAL A O 1
ATOM 1311 N N . PHE A 1 166 ? 2.577 -5.516 5.017 1.00 82.38 166 PHE A N 1
ATOM 1312 C CA . PHE A 1 166 ? 3.523 -5.562 6.130 1.00 82.38 166 PHE A CA 1
ATOM 1313 C C . PHE A 1 166 ? 4.490 -6.745 5.982 1.00 82.38 166 PHE A C 1
ATOM 1315 O O . PHE A 1 166 ? 4.091 -7.885 5.736 1.00 82.38 166 PHE A O 1
ATOM 1322 N N . ASP A 1 167 ? 5.772 -6.464 6.172 1.00 80.25 167 ASP A N 1
ATOM 1323 C CA . ASP A 1 167 ? 6.876 -7.416 6.175 1.00 80.25 167 ASP A CA 1
ATOM 1324 C C . ASP A 1 167 ? 7.095 -7.964 7.593 1.00 80.25 167 ASP A C 1
ATOM 1326 O O . ASP A 1 167 ? 8.189 -7.918 8.145 1.00 80.25 167 ASP A O 1
ATOM 1330 N N . LEU A 1 168 ? 6.024 -8.461 8.218 1.00 76.88 168 LEU A N 1
ATOM 1331 C CA . LEU A 1 168 ? 6.112 -9.096 9.533 1.00 76.88 168 LEU A CA 1
ATOM 1332 C C . LEU A 1 168 ? 6.645 -10.523 9.389 1.00 76.88 168 LEU A C 1
ATOM 1334 O O . LEU A 1 168 ? 6.174 -11.292 8.549 1.00 76.88 168 LEU A O 1
ATOM 1338 N N . GLY A 1 169 ? 7.626 -10.865 10.222 1.00 73.69 169 GLY A N 1
ATOM 1339 C CA . GLY A 1 169 ? 8.324 -12.147 10.178 1.00 73.69 169 GLY A CA 1
ATOM 1340 C C . GLY A 1 169 ? 7.734 -13.254 11.057 1.00 73.69 169 GLY A C 1
ATOM 1341 O O . GLY A 1 169 ? 6.655 -13.100 11.636 1.00 73.69 169 GLY A O 1
ATOM 1342 N N . PRO A 1 170 ? 8.492 -14.353 11.249 1.00 73.69 170 PRO A N 1
ATOM 1343 C CA . PRO A 1 170 ? 8.092 -15.534 12.031 1.00 73.69 170 PRO A CA 1
ATOM 1344 C C . PRO A 1 170 ? 7.610 -15.258 13.450 1.00 73.69 170 PRO A C 1
ATOM 1346 O O . PRO A 1 170 ? 6.762 -15.988 13.961 1.00 73.69 170 PRO A O 1
ATOM 1349 N N . ARG A 1 171 ? 8.086 -14.173 14.072 1.00 73.81 171 ARG A N 1
ATOM 1350 C CA . ARG A 1 171 ? 7.626 -13.725 15.393 1.00 73.81 171 ARG A CA 1
ATOM 1351 C C . ARG A 1 171 ? 6.117 -13.437 15.440 1.00 73.81 171 ARG A C 1
ATOM 1353 O O . ARG A 1 171 ? 5.520 -13.562 16.503 1.00 73.81 171 ARG A O 1
ATOM 1360 N N . TYR A 1 172 ? 5.513 -13.105 14.301 1.00 69.00 172 TYR A N 1
ATOM 1361 C CA . TYR A 1 172 ? 4.089 -12.799 14.147 1.00 69.00 172 TYR A CA 1
ATOM 1362 C C . TYR A 1 172 ? 3.311 -13.927 13.446 1.00 69.00 172 TYR A C 1
ATOM 1364 O O . TYR A 1 172 ? 2.192 -13.720 12.989 1.00 69.00 172 TYR A O 1
ATOM 1372 N N . GLY A 1 173 ? 3.885 -15.136 13.367 1.00 61.31 173 GLY A N 1
ATOM 1373 C CA . GLY A 1 173 ? 3.195 -16.324 12.853 1.00 61.31 173 GLY A CA 1
ATOM 1374 C C . GLY A 1 173 ? 3.210 -16.497 11.329 1.00 61.31 173 GLY A C 1
ATOM 1375 O O . GLY A 1 173 ? 2.413 -17.281 10.818 1.00 61.31 173 GLY A O 1
ATOM 1376 N N . GLY A 1 174 ? 4.102 -15.811 10.602 1.00 69.50 174 GLY A N 1
ATOM 1377 C CA . GLY A 1 174 ? 4.225 -15.896 9.137 1.00 69.50 174 GLY A CA 1
ATOM 1378 C C . GLY A 1 174 ? 5.670 -15.919 8.628 1.00 69.50 174 GLY A C 1
ATOM 1379 O O . GLY A 1 174 ? 6.618 -15.922 9.406 1.00 69.50 174 GLY A O 1
ATOM 1380 N N . GLN A 1 175 ? 5.866 -15.939 7.310 1.00 77.31 175 GLN A N 1
ATOM 1381 C CA . GLN A 1 175 ? 7.170 -15.610 6.719 1.00 77.31 175 GLN A CA 1
ATOM 1382 C C . GLN A 1 175 ? 7.180 -14.123 6.361 1.00 77.31 175 GLN A C 1
ATOM 1384 O O . GLN A 1 175 ? 6.121 -13.545 6.102 1.00 77.31 175 GLN A O 1
ATOM 1389 N N . TYR A 1 176 ? 8.364 -13.507 6.303 1.00 80.69 176 TYR A N 1
ATOM 1390 C CA . TYR A 1 176 ? 8.474 -12.175 5.709 1.00 80.69 176 TYR A CA 1
ATOM 1391 C C . TYR A 1 176 ? 7.809 -12.181 4.332 1.00 80.69 176 TYR A C 1
ATOM 1393 O O . TYR A 1 176 ? 7.892 -13.167 3.593 1.00 80.69 176 TYR A O 1
ATOM 1401 N N . TRP A 1 177 ? 7.098 -11.099 4.013 1.00 78.31 177 TRP A N 1
ATOM 1402 C CA . TRP A 1 177 ? 6.366 -10.939 2.748 1.00 78.31 177 TRP A CA 1
ATOM 1403 C C . TRP A 1 177 ? 5.185 -11.904 2.542 1.00 78.31 177 TRP A C 1
ATOM 1405 O O . TRP A 1 177 ? 4.508 -11.828 1.518 1.00 78.31 177 TRP A O 1
ATOM 1415 N N . GLN A 1 178 ? 4.894 -12.772 3.516 1.00 70.06 178 GLN A N 1
ATOM 1416 C CA . GLN A 1 178 ? 3.760 -13.694 3.541 1.00 70.06 178 GLN A CA 1
ATOM 1417 C C . GLN A 1 178 ? 3.017 -13.522 4.872 1.00 70.06 178 GLN A C 1
ATOM 1419 O O . GLN A 1 178 ? 3.119 -14.359 5.769 1.00 70.06 178 GLN A O 1
ATOM 1424 N N . SER A 1 179 ? 2.315 -12.399 5.040 1.00 61.97 179 SER A N 1
ATOM 1425 C CA . SER A 1 179 ? 1.734 -12.032 6.338 1.00 61.97 179 SER A CA 1
ATOM 1426 C C . SER A 1 179 ? 0.252 -11.622 6.263 1.00 61.97 179 SER A C 1
ATOM 1428 O O . SER A 1 179 ? -0.193 -11.112 5.229 1.00 61.97 179 SER A O 1
ATOM 1430 N N . PRO A 1 180 ? -0.527 -11.837 7.348 1.00 58.22 180 PRO A N 1
ATOM 1431 C CA . PRO A 1 180 ? -1.998 -11.814 7.383 1.00 58.22 180 PRO A CA 1
ATOM 1432 C C . PRO A 1 180 ? -2.636 -10.425 7.229 1.00 58.22 180 PRO A C 1
ATOM 1434 O O . PRO A 1 180 ? -3.855 -10.310 7.143 1.00 58.22 180 PRO A O 1
ATOM 1437 N N . HIS A 1 181 ? -1.837 -9.368 7.121 1.00 67.19 181 HIS A N 1
ATOM 1438 C CA . HIS A 1 181 ? -2.304 -7.992 6.956 1.00 67.19 181 HIS A CA 1
ATOM 1439 C C . HIS A 1 181 ? -2.220 -7.512 5.501 1.00 67.19 181 HIS A C 1
ATOM 1441 O O . HIS A 1 181 ? -1.946 -6.348 5.218 1.00 67.19 181 HIS A O 1
ATOM 1447 N N . ALA A 1 182 ? -2.450 -8.411 4.544 1.00 77.12 182 ALA A N 1
ATOM 1448 C CA . ALA A 1 182 ? -2.405 -8.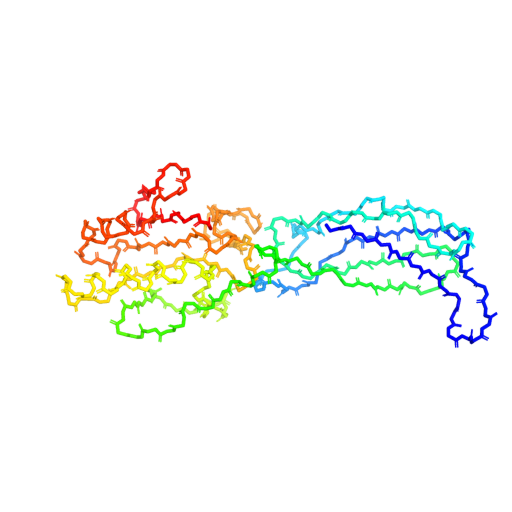076 3.123 1.00 77.12 182 ALA A CA 1
ATOM 1449 C C . ALA A 1 182 ? -3.448 -7.017 2.712 1.00 77.12 182 ALA A C 1
ATOM 1451 O O . ALA A 1 182 ? -3.296 -6.382 1.667 1.00 77.12 182 ALA A O 1
ATOM 1452 N N . GLU A 1 183 ? -4.503 -6.824 3.505 1.00 83.75 183 GLU A N 1
ATOM 1453 C CA . GLU A 1 183 ? -5.545 -5.828 3.236 1.00 83.75 183 GLU A CA 1
ATOM 1454 C C . GLU A 1 183 ? -5.081 -4.404 3.540 1.00 83.75 183 GLU A C 1
ATOM 1456 O O . GLU A 1 183 ? -5.288 -3.507 2.725 1.00 83.75 183 GLU A O 1
ATOM 1461 N N . HIS A 1 184 ? -4.294 -4.236 4.605 1.00 87.50 184 HIS A N 1
ATOM 1462 C CA . HIS A 1 184 ? -3.716 -2.971 5.062 1.00 87.50 184 HIS A CA 1
ATOM 1463 C C . HIS A 1 184 ? -2.799 -2.273 4.047 1.00 87.50 184 HIS A C 1
ATOM 1465 O O . HIS A 1 184 ? -2.293 -1.188 4.307 1.00 87.50 184 HIS A O 1
ATOM 1471 N N . LYS A 1 185 ? -2.588 -2.843 2.862 1.00 85.88 185 LYS A N 1
ATOM 1472 C CA . LYS A 1 185 ? -1.680 -2.312 1.846 1.00 85.88 185 LYS A CA 1
ATOM 1473 C C . LYS A 1 185 ? -2.147 -1.037 1.147 1.00 85.88 185 LYS A C 1
ATOM 1475 O O . LYS A 1 185 ? -1.337 -0.445 0.442 1.00 85.88 185 LYS A O 1
ATOM 1480 N N . LEU A 1 186 ? -3.417 -0.638 1.274 1.00 87.38 186 LEU A N 1
ATOM 1481 C CA . LEU A 1 186 ? -3.997 0.462 0.480 1.00 87.38 186 LEU A CA 1
ATOM 1482 C C . LEU A 1 186 ? -4.342 1.737 1.261 1.00 87.38 186 LEU A C 1
ATOM 1484 O O . LEU A 1 186 ? -4.821 2.693 0.658 1.00 87.38 186 LEU A O 1
ATOM 1488 N N . GLY A 1 187 ? -4.147 1.780 2.579 1.00 88.75 187 GLY A N 1
ATOM 1489 C CA . GLY A 1 187 ? -4.629 2.902 3.393 1.00 88.75 187 GLY A CA 1
ATOM 1490 C C . GLY A 1 187 ? -6.133 2.867 3.660 1.00 88.75 187 GLY A C 1
ATOM 1491 O O . GLY A 1 187 ? -6.709 3.875 4.059 1.00 88.75 187 GLY A O 1
ATOM 1492 N N . LEU A 1 188 ? -6.780 1.726 3.424 1.00 90.12 188 LEU A N 1
ATOM 1493 C CA . LEU A 1 188 ? -8.234 1.565 3.514 1.00 90.12 188 LEU A CA 1
ATOM 1494 C C . LEU A 1 188 ? -8.675 0.730 4.718 1.00 90.12 188 LEU A C 1
ATOM 1496 O O . LEU A 1 188 ? -9.856 0.410 4.839 1.00 90.12 188 LEU A O 1
ATOM 1500 N N . ASN A 1 189 ? -7.745 0.388 5.609 1.00 90.94 189 ASN A N 1
ATOM 1501 C CA . ASN A 1 189 ? -8.009 -0.455 6.765 1.00 90.94 189 ASN A CA 1
ATOM 1502 C C . ASN A 1 189 ? -7.447 0.147 8.042 1.00 90.94 189 ASN A C 1
ATOM 1504 O O . ASN A 1 189 ? -6.395 0.788 8.024 1.00 90.94 189 ASN A O 1
ATOM 1508 N N . VAL A 1 190 ? -8.173 -0.070 9.135 1.00 92.31 190 VAL A N 1
ATOM 1509 C CA . VAL A 1 190 ? -7.798 0.372 10.478 1.00 92.31 190 VAL A CA 1
ATOM 1510 C C . VAL A 1 190 ? -8.266 -0.672 11.479 1.00 92.31 190 VAL A C 1
ATOM 1512 O O . VAL A 1 190 ? -9.446 -1.023 11.484 1.00 92.31 190 VAL A O 1
ATOM 1515 N N . ASP A 1 191 ? -7.380 -1.100 12.370 1.00 93.31 191 ASP A N 1
ATOM 1516 C CA . ASP A 1 191 ? -7.752 -1.991 13.465 1.00 93.31 191 ASP A CA 1
ATOM 1517 C C . ASP A 1 191 ? -8.096 -1.203 14.734 1.00 93.31 191 ASP A C 1
ATOM 1519 O O . ASP A 1 191 ? -7.387 -0.273 15.123 1.00 93.31 191 ASP A O 1
ATOM 1523 N N . LEU A 1 192 ? -9.185 -1.584 15.406 1.00 95.00 192 LEU A N 1
ATOM 1524 C CA . LEU A 1 192 ? -9.593 -1.069 16.716 1.00 95.00 192 LEU A CA 1
ATOM 1525 C C . LEU A 1 192 ? -9.413 -2.170 17.770 1.00 95.00 192 LEU A C 1
ATOM 1527 O O . LEU A 1 192 ? -10.282 -3.042 17.887 1.00 95.00 192 LEU A O 1
ATOM 1531 N N . PRO A 1 193 ? -8.320 -2.162 18.552 1.00 93.75 193 PRO A N 1
ATOM 1532 C CA . PRO A 1 193 ? -8.019 -3.261 19.463 1.00 93.75 193 PRO A CA 1
ATOM 1533 C C . PRO A 1 193 ? -8.981 -3.323 20.642 1.00 93.75 193 PRO A C 1
ATOM 1535 O O . PRO A 1 193 ? -9.389 -2.295 21.191 1.00 93.75 193 PRO A O 1
ATOM 1538 N N . PHE A 1 194 ? -9.289 -4.538 21.086 1.00 95.19 194 PHE A N 1
ATOM 1539 C CA . PHE A 1 194 ? -10.160 -4.771 22.234 1.00 95.19 194 PHE A CA 1
ATOM 1540 C C . PHE A 1 194 ? -9.479 -4.461 23.565 1.00 95.19 194 PHE A C 1
ATOM 1542 O O . PHE A 1 194 ? -10.130 -4.039 24.515 1.00 95.19 194 PHE A O 1
ATOM 1549 N N . SER A 1 195 ? -8.157 -4.622 23.623 1.00 93.31 195 SER A N 1
ATOM 1550 C CA . SER A 1 195 ? -7.348 -4.457 24.836 1.00 93.31 195 SER A CA 1
ATOM 1551 C C . SER A 1 195 ? -7.305 -3.026 25.381 1.00 93.31 195 SER A C 1
ATOM 1553 O O . SER A 1 195 ? -6.966 -2.829 26.545 1.00 93.31 195 SER A O 1
ATOM 1555 N N . CYS A 1 196 ? -7.628 -2.029 24.556 1.00 92.06 196 CYS A N 1
ATOM 1556 C CA . CYS A 1 196 ? -7.454 -0.612 24.881 1.00 92.06 196 CYS A CA 1
ATOM 1557 C C . CYS A 1 196 ? -8.680 0.259 24.541 1.00 92.06 196 CYS A C 1
ATOM 1559 O O . CYS A 1 196 ? -8.658 1.475 24.744 1.00 92.06 196 CYS A O 1
ATOM 1561 N N . ASN A 1 197 ? -9.770 -0.350 24.064 1.00 94.56 197 ASN A N 1
ATOM 1562 C CA . ASN A 1 197 ? -11.058 0.312 23.880 1.00 94.56 197 ASN A CA 1
ATOM 1563 C C . ASN A 1 197 ? -12.069 -0.210 24.911 1.00 94.56 197 ASN A C 1
ATOM 1565 O O . ASN A 1 197 ? -12.620 -1.293 24.767 1.00 94.56 197 ASN A O 1
ATOM 1569 N N . ASN A 1 198 ? -12.373 0.588 25.936 1.00 91.94 198 ASN A N 1
ATOM 1570 C CA . ASN A 1 198 ? -13.297 0.175 27.005 1.00 91.94 198 ASN A CA 1
ATOM 1571 C C . ASN A 1 198 ? -14.777 0.140 26.574 1.00 91.94 198 ASN A C 1
ATOM 1573 O O . ASN A 1 198 ? -15.596 -0.494 27.233 1.00 91.94 198 ASN A O 1
ATOM 1577 N N . TYR A 1 199 ? -15.129 0.812 25.473 1.00 96.50 199 TYR A N 1
ATOM 1578 C CA . TYR A 1 199 ? -16.501 0.924 24.971 1.00 96.50 199 TYR A CA 1
ATOM 1579 C C . TYR A 1 199 ? -16.621 0.310 23.570 1.00 96.50 199 TYR A C 1
ATOM 1581 O O . TYR A 1 199 ? -16.959 0.994 22.603 1.00 96.50 199 TYR A O 1
ATOM 1589 N N . LEU A 1 200 ? -16.325 -0.990 23.458 1.00 95.44 200 LEU A N 1
ATOM 1590 C CA . LEU A 1 200 ? -16.241 -1.711 22.179 1.00 95.44 200 LEU A CA 1
ATOM 1591 C C . LEU A 1 200 ? -17.493 -1.567 21.315 1.00 95.44 200 LEU A C 1
ATOM 1593 O O . LEU A 1 200 ? -17.389 -1.201 20.148 1.00 95.44 200 LEU A O 1
ATOM 1597 N N . GLN A 1 201 ? -18.679 -1.771 21.891 1.00 96.44 201 GLN A N 1
ATOM 1598 C CA . GLN A 1 201 ? -19.920 -1.668 21.123 1.00 96.44 201 GLN A CA 1
ATOM 1599 C C . GLN A 1 201 ? -20.167 -0.241 20.612 1.00 96.44 201 GLN A C 1
ATOM 1601 O O . GLN A 1 201 ? -20.647 -0.058 19.495 1.00 96.44 201 GLN A O 1
ATOM 1606 N N . THR A 1 202 ? -19.806 0.776 21.399 1.00 97.50 202 THR A N 1
ATOM 1607 C CA . THR A 1 202 ? -19.880 2.179 20.975 1.00 97.50 202 THR A CA 1
ATOM 1608 C C . THR A 1 202 ? -18.919 2.445 19.820 1.00 97.50 202 THR A C 1
ATOM 1610 O O . THR A 1 202 ? -19.331 3.018 18.813 1.00 97.50 202 THR A O 1
ATOM 1613 N N . ALA A 1 203 ? -17.669 1.977 19.920 1.00 96.88 203 ALA A N 1
ATOM 1614 C CA . ALA A 1 203 ? -16.686 2.089 18.844 1.00 96.88 203 ALA A CA 1
ATOM 1615 C C . ALA A 1 203 ? -17.176 1.402 17.557 1.00 96.88 203 ALA A C 1
ATOM 1617 O O . ALA A 1 203 ? -17.130 2.011 16.490 1.00 96.88 203 ALA A O 1
ATOM 1618 N N . TYR A 1 204 ? -17.724 0.187 17.666 1.00 97.38 204 TYR A N 1
ATOM 1619 C CA . TYR A 1 204 ? -18.298 -0.558 16.544 1.00 97.38 204 TYR A CA 1
ATOM 1620 C C . TYR A 1 204 ? -19.448 0.202 15.872 1.00 97.38 204 TYR A C 1
ATOM 1622 O O . TYR A 1 204 ? -19.430 0.408 14.660 1.00 97.38 204 TYR A O 1
ATOM 1630 N N . ASN A 1 205 ? -20.435 0.658 16.650 1.00 97.69 205 ASN A N 1
ATOM 1631 C CA . ASN A 1 205 ? -21.620 1.333 16.116 1.00 97.69 205 ASN A CA 1
ATOM 1632 C C . ASN A 1 205 ? -21.251 2.636 15.395 1.00 97.69 205 ASN A C 1
ATOM 1634 O O . ASN A 1 205 ? -21.769 2.919 14.314 1.00 97.69 205 ASN A O 1
ATOM 1638 N N . ILE A 1 206 ? -20.333 3.412 15.975 1.00 97.75 206 ILE A N 1
ATOM 1639 C CA . ILE A 1 206 ? -19.835 4.651 15.373 1.00 97.75 206 ILE A CA 1
ATOM 1640 C C . ILE A 1 206 ? -19.042 4.343 14.102 1.00 97.75 206 ILE A C 1
ATOM 1642 O O . ILE A 1 206 ? -19.272 4.981 13.076 1.00 97.75 206 ILE A O 1
ATOM 1646 N N . ALA A 1 207 ? -18.137 3.361 14.132 1.00 96.88 207 ALA A N 1
ATOM 1647 C CA . ALA A 1 207 ? -17.373 2.963 12.954 1.00 96.88 207 ALA A CA 1
ATOM 1648 C C . ALA A 1 207 ? -18.294 2.535 11.805 1.00 96.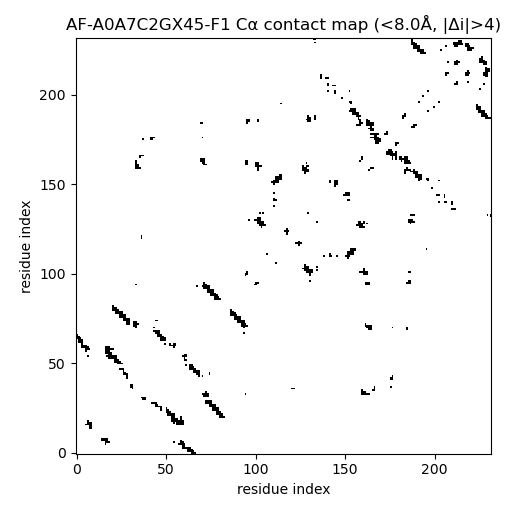88 207 ALA A C 1
ATOM 1650 O O . ALA A 1 207 ? -18.135 3.008 10.680 1.00 96.88 207 ALA A O 1
ATOM 1651 N N . LEU A 1 208 ? -19.300 1.707 12.096 1.00 96.44 208 LEU A N 1
ATOM 1652 C CA . LEU A 1 208 ? -20.274 1.244 11.113 1.00 96.44 208 LEU A CA 1
ATOM 1653 C C . LEU A 1 208 ? -21.051 2.416 10.497 1.00 96.44 208 LEU A C 1
ATOM 1655 O O . LEU A 1 208 ? -21.146 2.510 9.274 1.00 96.44 208 LEU A O 1
ATOM 1659 N N . ALA A 1 209 ? -21.544 3.340 11.328 1.00 96.25 209 ALA A N 1
ATOM 1660 C CA . ALA A 1 209 ? -22.292 4.517 10.879 1.00 96.25 209 ALA A CA 1
ATOM 1661 C C . ALA A 1 209 ? -21.469 5.467 9.991 1.00 96.25 209 ALA A C 1
ATOM 1663 O O . ALA A 1 209 ? -22.036 6.195 9.181 1.00 96.25 209 ALA A O 1
ATOM 1664 N N . ASN A 1 210 ? -20.140 5.444 10.119 1.00 94.94 210 ASN A N 1
ATOM 1665 C CA . ASN A 1 210 ? -19.220 6.304 9.373 1.00 94.94 210 ASN A CA 1
ATOM 1666 C C . ASN A 1 210 ? -18.431 5.536 8.293 1.00 94.94 210 ASN A C 1
ATOM 1668 O O . ASN A 1 210 ? -17.364 5.969 7.854 1.00 94.94 210 ASN A O 1
ATOM 1672 N N . GLY A 1 211 ? -18.957 4.394 7.838 1.00 93.19 211 GLY A N 1
ATOM 1673 C CA . GLY A 1 211 ? -18.439 3.685 6.668 1.00 93.19 211 GLY A CA 1
ATOM 1674 C C . GLY A 1 211 ? -17.229 2.785 6.926 1.00 93.19 211 GLY A C 1
ATOM 1675 O O . GLY A 1 211 ? -16.589 2.367 5.966 1.00 93.19 211 GLY A O 1
ATOM 1676 N N . GLY A 1 212 ? -16.932 2.448 8.184 1.00 92.69 212 GLY A N 1
ATOM 1677 C CA . GLY A 1 212 ? -15.886 1.489 8.565 1.00 92.69 212 GLY A CA 1
ATOM 1678 C C . GLY A 1 212 ? -16.174 0.037 8.174 1.00 92.69 212 GLY A C 1
ATOM 1679 O O . GLY A 1 212 ? -15.329 -0.820 8.384 1.00 92.69 212 GLY A O 1
ATOM 1680 N N . GLY A 1 213 ? -17.347 -0.259 7.613 1.00 91.50 213 GLY A N 1
ATOM 1681 C CA . GLY A 1 213 ? -17.694 -1.561 7.035 1.00 91.50 213 GLY A CA 1
ATOM 1682 C C . GLY A 1 213 ? -18.098 -1.463 5.565 1.00 91.50 213 GLY A C 1
ATOM 1683 O O . GLY A 1 213 ? -18.922 -2.249 5.114 1.00 91.50 213 GLY A O 1
ATOM 1684 N N . ALA A 1 214 ? -17.602 -0.461 4.836 1.00 88.75 214 ALA A N 1
ATOM 1685 C CA . ALA A 1 214 ? -17.976 -0.248 3.439 1.00 88.75 214 ALA A CA 1
ATOM 1686 C C . ALA A 1 214 ? -17.320 -1.255 2.475 1.00 88.75 214 ALA A C 1
ATOM 1688 O O . ALA A 1 214 ? -17.796 -1.434 1.356 1.00 88.75 214 ALA A O 1
ATOM 1689 N N . GLY A 1 215 ? -16.232 -1.908 2.893 1.00 79.56 215 GLY A N 1
ATOM 1690 C CA . GLY A 1 215 ? -15.596 -2.976 2.121 1.00 79.56 215 GLY A CA 1
ATOM 1691 C C . GLY A 1 215 ? -16.352 -4.318 2.174 1.00 79.56 215 GLY A C 1
ATOM 1692 O O . GLY A 1 215 ? -17.277 -4.495 2.973 1.00 79.56 215 GLY A O 1
ATOM 1693 N N . PRO A 1 216 ? -15.944 -5.305 1.350 1.00 77.25 216 PRO A N 1
ATOM 1694 C CA . PRO A 1 216 ? -16.514 -6.652 1.374 1.00 77.25 216 PRO A CA 1
ATOM 1695 C C . PRO A 1 216 ? -16.499 -7.248 2.785 1.00 77.25 216 PRO A C 1
ATOM 1697 O O . PRO A 1 216 ? -15.509 -7.119 3.496 1.00 77.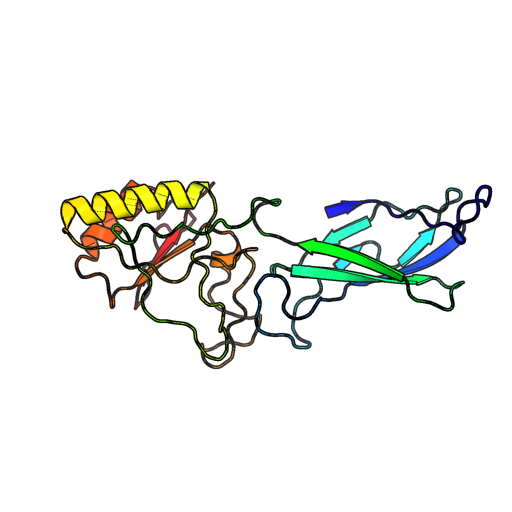25 216 PRO A O 1
ATOM 1700 N N . GLY A 1 217 ? -17.582 -7.904 3.204 1.00 79.94 217 GLY A N 1
ATOM 1701 C CA . GLY A 1 217 ? -17.670 -8.537 4.527 1.00 79.94 217 GLY A CA 1
ATOM 1702 C C 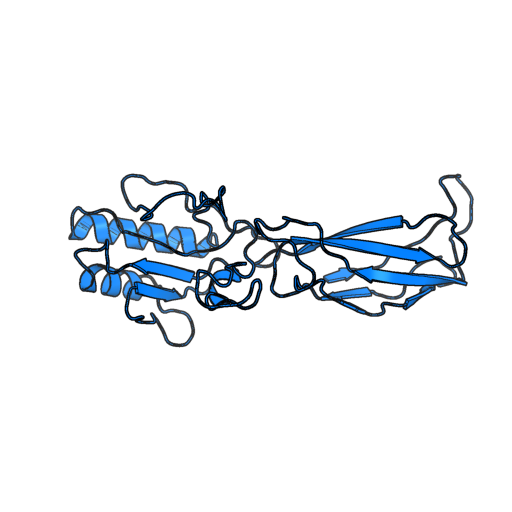. GLY A 1 217 ? -17.879 -7.581 5.711 1.00 79.94 217 GLY A C 1
ATOM 1703 O O . GLY A 1 217 ? -17.985 -8.060 6.835 1.00 79.94 217 GLY A O 1
ATOM 1704 N N . GLY A 1 218 ? -17.992 -6.267 5.482 1.00 89.44 218 GLY A N 1
ATOM 1705 C CA . GLY A 1 218 ? -18.267 -5.297 6.542 1.00 89.44 218 GLY A CA 1
ATOM 1706 C C . GLY A 1 218 ? -17.083 -5.065 7.484 1.00 89.44 218 GLY A C 1
ATOM 1707 O O . GLY A 1 218 ? -15.926 -5.236 7.101 1.00 89.44 218 GLY A O 1
ATOM 1708 N N . ILE A 1 219 ? -17.387 -4.665 8.724 1.00 94.00 219 ILE A N 1
ATOM 1709 C CA . ILE A 1 219 ? -16.406 -4.680 9.819 1.00 94.00 219 ILE A CA 1
ATOM 1710 C C . ILE A 1 219 ? -16.175 -6.140 10.200 1.00 94.00 219 ILE A C 1
ATOM 1712 O O . ILE A 1 219 ? -17.111 -6.800 10.663 1.00 94.00 219 ILE A O 1
ATOM 1716 N N . LEU A 1 220 ? -14.945 -6.632 10.049 1.00 93.62 220 LEU A N 1
ATOM 1717 C CA . LEU A 1 220 ? -14.607 -7.953 10.566 1.00 93.62 220 LEU A CA 1
ATOM 1718 C C . LEU A 1 220 ? -14.354 -7.890 12.067 1.00 93.62 220 LEU A C 1
ATOM 1720 O O . LEU A 1 220 ? -13.765 -6.945 12.589 1.00 93.62 220 LEU A O 1
ATOM 1724 N N . VAL A 1 221 ? -14.800 -8.933 12.756 1.00 93.75 221 VAL A N 1
ATOM 1725 C CA . VAL A 1 221 ? -14.585 -9.110 14.188 1.00 93.75 221 VAL A CA 1
ATOM 1726 C C . VAL A 1 221 ? -13.556 -10.216 14.356 1.00 93.75 221 VAL A C 1
ATOM 1728 O O . VAL A 1 221 ? -13.866 -11.392 14.159 1.00 93.75 221 VAL A O 1
ATOM 1731 N N . HIS A 1 222 ? -12.328 -9.834 14.686 1.00 90.94 222 HIS A N 1
ATOM 1732 C CA . HIS A 1 222 ? -11.282 -10.772 15.073 1.00 90.94 222 HIS A CA 1
ATOM 1733 C C . HIS A 1 222 ? -11.356 -11.044 16.579 1.00 90.94 222 HIS A C 1
ATOM 1735 O O . HIS A 1 222 ? -12.166 -10.455 17.294 1.00 90.94 222 HIS A O 1
ATOM 1741 N N . SER A 1 223 ? -10.540 -11.973 17.078 1.00 91.44 223 SER A N 1
ATOM 1742 C CA . SER A 1 223 ? -10.524 -12.323 18.505 1.00 91.44 223 SER A CA 1
ATOM 1743 C C . SER A 1 223 ? -10.056 -11.180 19.412 1.00 91.44 223 SER A C 1
ATOM 1745 O O . SER A 1 223 ? -10.327 -11.203 20.609 1.00 91.44 223 SER A O 1
ATOM 1747 N N . ASP A 1 224 ? -9.343 -10.203 18.860 1.00 91.44 224 ASP A N 1
ATOM 1748 C CA . ASP A 1 224 ? -8.603 -9.174 19.588 1.00 91.44 224 ASP A CA 1
ATOM 1749 C C . ASP A 1 224 ? -8.819 -7.744 19.060 1.00 91.44 224 ASP A C 1
ATOM 1751 O O . ASP A 1 224 ? -8.370 -6.796 19.707 1.00 91.44 224 ASP A O 1
ATOM 1755 N N . HIS A 1 225 ? -9.515 -7.559 17.934 1.00 93.62 225 HIS A N 1
ATOM 1756 C CA . HIS A 1 225 ? -9.813 -6.242 17.367 1.00 93.62 225 HIS A CA 1
ATOM 1757 C C . HIS A 1 225 ? -11.026 -6.251 16.420 1.00 93.62 225 HIS A C 1
ATOM 1759 O O . HIS A 1 225 ? -11.444 -7.291 15.901 1.00 93.62 225 HIS A O 1
ATOM 1765 N N . TYR A 1 226 ? -11.576 -5.061 16.162 1.00 96.25 226 TYR A N 1
ATOM 1766 C CA . TYR A 1 226 ? -12.410 -4.820 14.984 1.00 96.25 226 TYR A CA 1
ATOM 1767 C C . TYR A 1 226 ? -11.526 -4.372 13.830 1.00 96.25 226 TYR A C 1
ATOM 1769 O O . TYR A 1 226 ? -10.765 -3.423 13.992 1.00 96.25 226 TYR A O 1
ATOM 1777 N N . HIS A 1 227 ? -11.668 -5.008 12.675 1.00 94.81 227 HIS A N 1
ATOM 1778 C CA . HIS A 1 227 ? -10.964 -4.635 11.457 1.00 94.81 227 HIS A CA 1
ATOM 1779 C C . HIS A 1 227 ? -11.911 -3.855 10.546 1.00 94.81 227 HIS A C 1
ATOM 1781 O O . HIS A 1 227 ? -12.898 -4.390 10.024 1.00 94.81 227 HIS A O 1
ATOM 1787 N N . LEU A 1 228 ? -11.638 -2.559 10.405 1.00 95.19 228 LEU A N 1
ATOM 1788 C CA . LEU A 1 228 ? -12.444 -1.644 9.609 1.00 95.19 228 LEU A CA 1
ATOM 1789 C C . LEU A 1 228 ? -11.973 -1.682 8.158 1.00 95.19 228 LEU A C 1
ATOM 1791 O O . LEU A 1 228 ? -10.779 -1.759 7.870 1.00 95.19 228 LEU A O 1
ATOM 1795 N N . ARG A 1 229 ? -12.931 -1.572 7.241 1.00 92.69 229 ARG A N 1
ATOM 1796 C CA . ARG A 1 229 ? -12.721 -1.492 5.799 1.00 92.69 229 ARG A CA 1
ATOM 1797 C C . ARG A 1 229 ? -13.440 -0.286 5.229 1.00 92.69 229 ARG A C 1
ATOM 1799 O O . ARG A 1 229 ? -14.669 -0.195 5.277 1.00 92.69 229 ARG A O 1
ATOM 1806 N N . PHE A 1 230 ? -12.667 0.596 4.625 1.00 90.31 230 PHE A N 1
ATOM 1807 C CA . PHE A 1 230 ? -13.156 1.753 3.904 1.00 90.31 230 PHE A CA 1
ATOM 1808 C C . PHE A 1 230 ? -13.084 1.506 2.397 1.00 90.31 230 PHE A C 1
ATOM 1810 O O . PHE A 1 230 ? -12.333 0.666 1.909 1.00 90.31 230 PHE A O 1
ATOM 1817 N N . VAL A 1 231 ? -13.893 2.253 1.660 1.00 84.50 231 VAL A N 1
ATOM 1818 C CA . VAL A 1 231 ? -13.779 2.399 0.209 1.00 84.50 231 VAL A CA 1
ATOM 1819 C C . VAL A 1 231 ? -13.506 3.867 -0.087 1.00 84.50 231 VAL A C 1
ATOM 1821 O O . VAL A 1 231 ? -13.948 4.732 0.689 1.00 84.50 231 VAL A O 1
ATOM 1824 N N . ASP A 1 232 ? -12.758 4.115 -1.155 1.00 69.12 232 ASP A N 1
ATOM 1825 C CA . ASP A 1 232 ? -12.558 5.455 -1.711 1.00 69.12 232 ASP A CA 1
ATOM 1826 C C . ASP A 1 232 ? -13.839 5.967 -2.390 1.00 69.12 232 ASP A C 1
ATOM 1828 O O . ASP A 1 232 ? -14.565 5.146 -3.003 1.00 69.12 232 ASP A O 1
#

pLDDT: mean 84.15, std 11.41, range [47.62, 97.75]